Protein 3I6C (pdb70)

Structure (mmCIF, N/CA/C/O backbone):
data_3I6C
#
_entry.id   3I6C
#
_cell.length_a   117.967
_cell.length_b   36.648
_cell.length_c   51.293
_cell.angle_alpha   90.00
_cell.angle_beta   100.99
_cell.angle_gamma   90.00
#
_symmetry.space_group_name_H-M   'C 1 2 1'
#
loop_
_entity.id
_entity.type
_entity.pdbx_description
1 polymer 'Peptidyl-prolyl cis-trans isomerase NIMA-interacting 1'
2 non-polymer 3-fluoro-N-(naphthalen-2-ylcarbonyl)-D-phenylalanine
3 water water
#
loop_
_atom_site.group_PDB
_atom_site.id
_atom_site.type_symbol
_atom_site.label_atom_id
_atom_site.label_alt_id
_atom_site.label_comp_id
_atom_site.label_asym_id
_atom_site.label_entity_id
_atom_site.label_seq_id
_atom_site.pdbx_PDB_ins_code
_atom_site.Cartn_x
_atom_site.Cartn_y
_atom_site.Cartn_z
_atom_site.occupancy
_atom_site.B_iso_or_equiv
_atom_site.auth_seq_id
_atom_site.auth_comp_id
_atom_site.auth_asym_id
_atom_site.auth_atom_id
_atom_site.pdbx_PDB_model_num
ATOM 1 N N . GLU A 1 11 ? 0.500 16.142 32.043 1.00 39.79 51 GLU A N 1
ATOM 2 C CA . GLU A 1 11 ? 0.890 14.821 31.550 1.00 33.47 51 GLU A CA 1
ATOM 3 C C . GLU A 1 11 ? -0.387 13.999 31.423 1.00 28.52 51 GLU A C 1
ATOM 4 O O . GLU A 1 11 ? -1.207 14.087 32.363 1.00 32.09 51 GLU A O 1
ATOM 10 N N . PRO A 1 12 ? -0.514 13.272 30.318 1.00 23.82 52 PRO A N 1
ATOM 11 C CA . PRO A 1 12 ? -1.705 12.443 30.152 1.00 22.10 52 PRO A CA 1
ATOM 12 C C . PRO A 1 12 ? -1.594 11.271 31.117 1.00 20.02 52 PRO A C 1
ATOM 13 O O . PRO A 1 12 ? -0.520 10.916 31.563 1.00 19.82 52 PRO A O 1
ATOM 17 N N . ALA A 1 13 ? -2.711 10.638 31.433 1.00 20.23 53 ALA A N 1
ATOM 18 C CA . ALA A 1 13 ? -2.668 9.438 32.242 1.00 18.43 53 ALA A CA 1
ATOM 19 C C . ALA A 1 13 ? -1.874 8.313 31.578 1.00 16.08 53 ALA A C 1
ATOM 20 O O . ALA A 1 13 ? -1.237 7.527 32.279 1.00 15.79 53 ALA A O 1
ATOM 22 N N . ARG A 1 14 ? -1.931 8.206 30.247 1.00 13.66 54 ARG A N 1
ATOM 23 C CA . ARG A 1 14 ? -1.283 7.139 29.546 1.00 11.38 54 ARG A CA 1
ATOM 24 C C . ARG A 1 14 ? -0.705 7.667 28.231 1.00 11.80 54 ARG A C 1
ATOM 25 O O . ARG A 1 14 ? -1.264 8.632 27.700 1.00 14.12 54 ARG A O 1
ATOM 33 N N . VAL A 1 15 ? 0.335 6.988 27.778 1.00 10.91 55 VAL A N 1
ATOM 34 C CA . VAL A 1 15 ? 0.847 7.306 26.435 1.00 10.82 55 VAL A CA 1
ATOM 35 C C . VAL A 1 15 ? 0.782 6.005 25.645 1.00 9.99 55 VAL A C 1
ATOM 36 O O . VAL A 1 15 ? 0.782 4.916 26.211 1.00 12.76 55 VAL A O 1
ATOM 40 N N . ARG A 1 16 ? 0.767 6.145 24.340 1.00 10.04 56 ARG A N 1
ATOM 41 C CA . ARG A 1 16 ? 0.932 5.000 23.424 1.00 9.37 56 ARG A CA 1
ATOM 42 C C . ARG A 1 16 ? 2.282 5.144 22.754 1.00 8.86 56 ARG A C 1
ATOM 43 O O . ARG A 1 16 ? 2.627 6.198 22.234 1.00 10.54 56 ARG A O 1
ATOM 51 N N . CYS A 1 17 ? 3.071 4.073 22.748 1.00 8.69 57 CYS A N 1
ATOM 52 C CA . CYS A 1 17 ? 4.368 4.129 22.105 1.00 8.87 57 CYS A CA 1
ATOM 53 C C . CYS A 1 17 ? 4.618 2.859 21.298 1.00 8.01 57 CYS A C 1
ATOM 54 O O . CYS A 1 17 ? 4.128 1.780 21.642 1.00 10.18 57 CYS A O 1
ATOM 57 N N . SER A 1 18 ? 5.461 3.007 20.288 1.00 8.16 58 SER A N 1
ATOM 58 C CA . SER A 1 18 ? 6.115 1.885 19.611 1.00 8.00 58 SER A CA 1
ATOM 59 C C . SER A 1 18 ? 7.571 1.894 20.034 1.00 7.33 58 SER A C 1
ATOM 60 O O . SER A 1 18 ? 8.128 2.928 20.443 1.00 8.31 58 SER A O 1
ATOM 63 N N . HIS A 1 19 ? 8.245 0.737 19.910 1.00 8.33 59 HIS A N 1
ATOM 64 C CA . HIS A 1 19 ? 9.651 0.727 20.237 1.00 7.46 59 HIS A CA 1
ATOM 65 C C . HIS A 1 19 ? 10.360 -0.323 19.377 1.00 7.05 59 HIS A C 1
ATOM 66 O O . HIS A 1 19 ? 9.743 -1.184 18.760 1.00 8.51 59 HIS A O 1
ATOM 73 N N . LEU A 1 20 ? 11.669 -0.183 19.339 1.00 7.07 60 LEU A N 1
ATOM 74 C CA . LEU A 1 20 ? 12.578 -1.142 18.711 1.00 6.77 60 LEU A CA 1
ATOM 75 C C . LEU A 1 20 ? 13.567 -1.502 19.829 1.00 6.85 60 LEU A C 1
ATOM 76 O O . LEU A 1 20 ? 14.265 -0.623 20.343 1.00 8.17 60 LEU A O 1
ATOM 81 N N . LEU A 1 21 ? 13.590 -2.780 20.214 1.00 7.30 61 LEU A N 1
ATOM 82 C CA . LEU A 1 21 ? 14.492 -3.293 21.240 1.00 6.99 61 LEU A CA 1
ATOM 83 C C . LEU A 1 21 ? 15.663 -4.022 20.593 1.00 6.68 61 LEU A C 1
ATOM 84 O O . LEU A 1 21 ? 15.450 -4.891 19.732 1.00 7.95 61 LEU A O 1
ATOM 89 N N . VAL A 1 22 ? 16.900 -3.723 21.020 1.00 7.00 62 VAL A N 1
ATOM 90 C CA . VAL A 1 22 ? 18.054 -4.539 20.619 1.00 7.19 62 VAL A CA 1
ATOM 91 C C . VAL A 1 22 ? 18.600 -5.120 21.923 1.00 7.88 62 VAL A C 1
ATOM 92 O O . VAL A 1 22 ? 19.090 -4.412 22.815 1.00 9.01 62 VAL A O 1
ATOM 96 N N . LYS A 1 23 ? 18.462 -6.436 22.089 1.00 7.77 63 LYS A N 1
ATOM 97 C CA . LYS A 1 23 ? 19.016 -7.139 23.244 1.00 8.02 63 LYS A CA 1
ATOM 98 C C . LYS A 1 23 ? 20.508 -7.374 23.070 1.00 8.50 63 LYS A C 1
ATOM 99 O O . LYS A 1 23 ? 21.060 -7.253 21.966 1.00 8.65 63 LYS A O 1
ATOM 105 N N . HIS A 1 24 ? 21.145 -7.757 24.166 1.00 9.48 64 HIS A N 1
ATOM 106 C CA . HIS A 1 24 ? 22.551 -8.158 24.116 1.00 10.12 64 HIS A CA 1
ATOM 107 C C . HIS A 1 24 ? 22.731 -9.337 25.057 1.00 9.45 64 HIS A C 1
ATOM 108 O O . HIS A 1 24 ? 21.791 -9.760 25.744 1.00 9.96 64 HIS A O 1
ATOM 115 N N . SER A 1 25 ? 23.948 -9.879 25.058 1.00 9.04 65 SER A N 1
ATOM 116 C CA . SER A 1 25 ? 24.165 -11.143 25.798 1.00 9.87 65 SER A CA 1
ATOM 117 C C . SER A 1 25 ? 24.078 -11.002 27.289 1.00 9.21 65 SER A C 1
ATOM 118 O O . SER A 1 25 ? 24.061 -12.035 27.963 1.00 11.95 65 SER A O 1
ATOM 121 N N . GLN A 1 26 ? 24.003 -9.782 27.825 1.00 9.37 66 GLN A N 1
ATOM 122 C CA . GLN A 1 26 ? 23.843 -9.556 29.261 1.00 11.04 66 GLN A CA 1
ATOM 123 C C . GLN A 1 26 ? 22.456 -9.037 29.600 1.00 11.48 66 GLN A C 1
ATOM 124 O O . GLN A 1 26 ? 22.230 -8.583 30.726 1.00 13.93 66 GLN A O 1
ATOM 130 N N . SER A 1 27 ? 21.542 -9.077 28.640 1.00 11.06 67 SER A N 1
ATOM 131 C CA . SER A 1 27 ? 20.162 -8.705 28.871 1.00 12.37 67 SER A CA 1
ATOM 132 C C . SER A 1 27 ? 19.493 -9.640 29.857 1.00 12.67 67 SER A C 1
ATOM 133 O O . SER A 1 27 ? 19.971 -10.775 30.009 1.00 15.79 67 SER A O 1
ATOM 136 N N . ARG A 1 28 ? 18.376 -9.190 30.434 1.00 13.50 68 ARG A N 1
ATOM 137 C CA . ARG A 1 28 ? 17.688 -10.055 31.402 1.00 15.36 68 ARG A CA 1
ATOM 138 C C . ARG A 1 28 ? 17.310 -11.391 30.807 1.00 17.15 68 ARG A C 1
ATOM 139 O O . ARG A 1 28 ? 17.393 -12.413 31.500 1.00 19.09 68 ARG A O 1
ATOM 143 N N . ARG A 1 29 ? 16.857 -11.409 29.563 1.00 16.99 69 ARG A N 1
ATOM 144 C CA . ARG A 1 29 ? 16.327 -12.598 28.879 1.00 17.41 69 ARG A CA 1
ATOM 145 C C . ARG A 1 29 ? 16.994 -12.613 27.501 1.00 15.11 69 ARG A C 1
ATOM 146 O O . ARG A 1 29 ? 16.427 -12.101 26.538 1.00 14.13 69 ARG A O 1
ATOM 150 N N . PRO A 1 30 ? 18.211 -13.133 27.450 1.00 14.55 70 PRO A N 1
ATOM 151 C CA . PRO A 1 30 ? 18.971 -13.017 26.185 1.00 14.23 70 PRO A CA 1
ATOM 152 C C . PRO A 1 30 ? 18.574 -14.075 25.166 1.00 14.90 70 PRO A C 1
ATOM 153 O O . PRO A 1 30 ? 19.364 -14.888 24.687 1.00 15.07 70 PRO A O 1
ATOM 157 N N . SER A 1 31 ? 17.290 -13.989 24.789 1.00 15.35 71 SER A N 1
ATOM 158 C CA . SER A 1 31 ? 16.763 -14.764 23.667 1.00 15.99 71 SER A CA 1
ATOM 159 C C . SER A 1 31 ? 15.614 -13.945 23.108 1.00 15.31 71 SER A C 1
ATOM 160 O O . SER A 1 31 ? 15.080 -13.061 23.811 1.00 17.61 71 SER A O 1
ATOM 163 N N . SER A 1 32 ? 15.238 -14.212 21.873 1.00 15.17 72 SER A N 1
ATOM 164 C CA . SER A 1 32 ? 14.080 -13.482 21.342 1.00 14.72 72 SER A CA 1
ATOM 165 C C . SER A 1 32 ? 13.507 -14.293 20.197 1.00 15.84 72 SER A C 1
ATOM 166 O O . SER A 1 32 ? 14.059 -15.317 19.805 1.00 19.04 72 SER A O 1
ATOM 169 N N . TRP A 1 33 ? 12.405 -13.806 19.672 1.00 17.18 73 TRP A N 1
ATOM 170 C CA . TRP A 1 33 ? 11.844 -14.492 18.500 1.00 19.90 73 TRP A CA 1
ATOM 171 C C . TRP A 1 33 ? 12.840 -14.496 17.331 1.00 18.89 73 TRP A C 1
ATOM 172 O O . TRP A 1 33 ? 12.713 -15.338 16.450 1.00 24.62 73 TRP A O 1
ATOM 183 N N . ARG A 1 34 ? 13.846 -13.592 17.282 1.00 18.44 74 ARG A N 1
ATOM 184 C CA . ARG A 1 34 ? 14.785 -13.470 16.178 1.00 18.41 74 ARG A CA 1
ATOM 185 C C . ARG A 1 34 ? 15.926 -14.462 16.227 1.00 17.16 74 ARG A C 1
ATOM 186 O O . ARG A 1 34 ? 16.435 -14.839 15.198 1.00 18.53 74 ARG A O 1
ATOM 194 N N . GLN A 1 35 ? 16.337 -14.798 17.450 1.00 16.93 75 GLN A N 1
ATOM 195 C CA . GLN A 1 35 ? 17.525 -15.568 17.679 1.00 17.31 75 GLN A CA 1
ATOM 196 C C . GLN A 1 35 ? 17.340 -16.418 18.932 1.00 17.42 75 GLN A C 1
ATOM 197 O O . GLN A 1 35 ? 16.948 -15.851 19.958 1.00 18.86 75 GLN A O 1
ATOM 203 N N . GLU A 1 36 ? 17.708 -17.695 18.793 1.00 17.75 76 GLU A N 1
ATOM 204 C CA . GLU A 1 36 ? 17.564 -18.533 20.001 1.00 20.42 76 G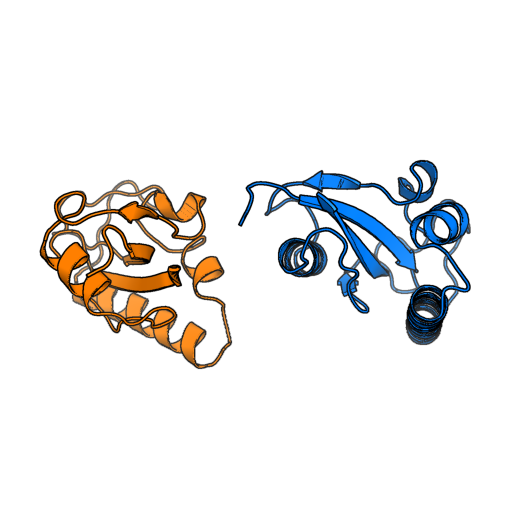LU A CA 1
ATOM 205 C C . GLU A 1 36 ? 18.442 -18.060 21.145 1.00 19.59 76 GLU A C 1
ATOM 206 O O . GLU A 1 36 ? 18.015 -18.205 22.291 1.00 25.14 76 GLU A O 1
ATOM 212 N N . GLN A 1 37 ? 19.628 -17.529 20.840 1.00 15.84 77 GLN A N 1
ATOM 213 C CA . GLN A 1 37 ? 20.459 -16.938 21.887 1.00 16.61 77 GLN A CA 1
ATOM 214 C C . GLN A 1 37 ? 20.983 -15.610 21.388 1.00 13.38 77 GLN A C 1
ATOM 215 O O . GLN A 1 37 ? 21.550 -15.577 20.275 1.00 14.38 77 GLN A O 1
ATOM 221 N N . ILE A 1 38 ? 20.782 -14.580 22.229 1.00 12.38 78 ILE A N 1
ATOM 222 C CA . ILE A 1 38 ? 21.353 -13.277 21.858 1.00 11.40 78 ILE A CA 1
ATOM 223 C C . ILE A 1 38 ? 22.858 -13.269 22.118 1.00 11.58 78 ILE A C 1
ATOM 224 O O . ILE A 1 38 ? 23.271 -13.425 23.268 1.00 15.65 78 ILE A O 1
ATOM 229 N N . THR A 1 39 ? 23.640 -13.148 21.046 1.00 12.06 79 THR A N 1
ATOM 230 C CA . THR A 1 39 ? 25.095 -13.282 21.158 1.00 12.47 79 THR A CA 1
ATOM 231 C C . THR A 1 39 ? 25.803 -11.948 21.064 1.00 12.37 79 THR A C 1
ATOM 232 O O . THR A 1 39 ? 26.994 -11.875 21.420 1.00 13.83 79 THR A O 1
ATOM 236 N N . ARG A 1 40 ? 25.129 -10.899 20.587 1.00 11.29 80 ARG A N 1
ATOM 237 C CA . ARG A 1 40 ? 25.867 -9.639 20.400 1.00 11.47 80 ARG A CA 1
ATOM 238 C C . ARG A 1 40 ? 26.236 -9.027 21.730 1.00 10.89 80 ARG A C 1
ATOM 239 O O . ARG A 1 40 ? 25.581 -9.214 22.763 1.00 11.68 80 ARG A O 1
ATOM 247 N N . THR A 1 41 ? 27.332 -8.242 21.699 1.00 11.45 81 THR A N 1
ATOM 248 C CA . THR A 1 41 ? 27.790 -7.553 22.896 1.00 12.04 81 THR A CA 1
ATOM 249 C C . THR A 1 41 ? 26.965 -6.284 23.151 1.00 11.30 81 THR A C 1
ATOM 250 O O . THR A 1 41 ? 26.256 -5.773 22.284 1.00 10.22 81 THR A O 1
ATOM 254 N N . GLN A 1 42 ? 27.070 -5.789 24.392 1.00 12.40 82 GLN A N 1
ATOM 255 C CA . GLN A 1 42 ? 26.363 -4.540 24.695 1.00 14.87 82 GLN A CA 1
ATOM 256 C C . GLN A 1 42 ? 26.787 -3.426 23.752 1.00 13.08 82 GLN A C 1
ATOM 257 O O . GLN A 1 42 ? 26.011 -2.602 23.290 1.00 12.33 82 GLN A O 1
ATOM 263 N N . GLU A 1 43 ? 28.117 -3.454 23.468 1.00 13.84 83 GLU A N 1
ATOM 264 C CA . GLU A 1 43 ? 28.670 -2.449 22.597 1.00 15.39 83 GLU A CA 1
ATOM 265 C C . GLU A 1 43 ? 28.060 -2.536 21.203 1.00 12.45 83 GLU A C 1
ATOM 266 O O . GLU A 1 43 ? 27.664 -1.552 20.580 1.00 13.75 83 GLU A O 1
ATOM 272 N N . GLU A 1 44 ? 27.942 -3.744 20.662 1.00 11.61 84 GLU A N 1
ATOM 273 C CA . GLU A 1 44 ? 27.342 -3.937 19.354 1.00 10.23 84 GLU A CA 1
ATOM 274 C C . GLU A 1 44 ? 25.868 -3.550 19.349 1.00 9.60 84 GLU A C 1
ATOM 275 O O . GLU A 1 44 ? 25.378 -2.971 18.367 1.00 10.95 84 GLU A O 1
ATOM 281 N N . ALA A 1 45 ? 25.159 -3.864 20.454 1.00 8.56 85 ALA A N 1
ATOM 282 C CA . ALA A 1 45 ? 23.736 -3.460 20.506 1.00 8.72 85 ALA A CA 1
ATOM 283 C C . ALA A 1 45 ? 23.591 -1.955 20.415 1.00 7.97 85 ALA A C 1
ATOM 284 O O . ALA A 1 45 ? 22.706 -1.474 19.712 1.00 8.20 85 ALA A O 1
ATOM 286 N N . LEU A 1 46 ? 24.441 -1.205 21.099 1.00 8.11 86 LEU A N 1
ATOM 287 C CA . LEU A 1 46 ? 24.316 0.260 21.032 1.00 9.06 86 LEU A CA 1
ATOM 288 C C . LEU A 1 46 ? 24.724 0.744 19.657 1.00 9.58 86 LEU A C 1
ATOM 289 O O . LEU A 1 46 ? 24.130 1.714 19.132 1.00 10.24 86 LEU A O 1
ATOM 294 N N . GLU A 1 47 ? 25.723 0.116 19.032 1.00 9.95 87 GLU A N 1
ATOM 295 C CA . GLU A 1 47 ? 26.079 0.485 17.640 1.00 11.57 87 GLU A CA 1
ATOM 296 C C . GLU A 1 47 ? 24.909 0.293 16.713 1.00 10.06 87 GLU A C 1
ATOM 297 O O . GLU A 1 47 ? 24.656 1.134 15.851 1.00 11.53 87 GLU A O 1
ATOM 303 N N . LEU A 1 48 ? 24.198 -0.826 16.898 1.00 9.96 88 LEU A N 1
ATOM 304 C CA . LEU A 1 48 ? 23.010 -1.052 16.038 1.00 10.01 88 LEU A CA 1
ATOM 305 C C . LEU A 1 48 ? 21.932 -0.015 16.295 1.00 9.09 88 LEU A C 1
ATOM 306 O O . LEU A 1 48 ? 21.347 0.545 15.370 1.00 9.86 88 LEU A O 1
ATOM 311 N N . ILE A 1 49 ? 21.650 0.271 17.564 1.00 8.76 89 ILE A N 1
ATOM 312 C CA . ILE A 1 49 ? 20.644 1.288 17.916 1.00 8.78 89 ILE A CA 1
ATOM 313 C C . ILE A 1 49 ? 21.027 2.604 17.271 1.00 8.53 89 ILE A C 1
ATOM 314 O O . ILE A 1 49 ? 20.179 3.259 16.667 1.00 9.61 89 ILE A O 1
ATOM 319 N N . ASN A 1 50 ? 22.284 3.035 17.403 1.00 9.15 90 ASN A N 1
ATOM 320 C CA . ASN A 1 50 ? 22.666 4.326 16.833 1.00 10.36 90 ASN A CA 1
ATOM 321 C C . ASN A 1 50 ? 22.585 4.292 15.332 1.00 11.14 90 ASN A C 1
ATOM 322 O O . ASN A 1 50 ? 22.257 5.303 14.688 1.00 11.70 90 ASN A O 1
ATOM 327 N N . GLY A 1 51 ? 22.855 3.150 14.691 1.00 10.91 91 GLY A N 1
ATOM 328 C CA . GLY A 1 51 ? 22.740 3.099 13.233 1.00 11.59 91 GLY A CA 1
ATOM 329 C C . GLY A 1 51 ? 21.275 3.135 12.838 1.00 11.10 91 GLY A C 1
ATOM 330 O O . GLY A 1 51 ? 20.955 3.800 11.844 1.00 12.55 91 GLY A O 1
ATOM 331 N N . TYR A 1 52 ? 20.356 2.505 13.585 1.00 10.06 92 TYR A N 1
ATOM 332 C CA . TYR A 1 52 ? 18.940 2.666 13.289 1.00 10.44 92 TYR A CA 1
ATOM 333 C C . TYR A 1 52 ? 18.504 4.126 13.454 1.00 9.79 92 TYR A C 1
ATOM 334 O O . TYR A 1 52 ? 17.764 4.631 12.604 1.00 10.86 92 TYR A O 1
ATOM 343 N N . ILE A 1 53 ? 18.926 4.788 14.539 1.00 9.64 93 ILE A N 1
ATOM 344 C CA . ILE A 1 53 ? 18.584 6.200 14.703 1.00 9.72 93 ILE A CA 1
ATOM 345 C C . ILE A 1 53 ? 19.029 6.999 13.485 1.00 10.13 93 ILE A C 1
ATOM 346 O O . ILE A 1 53 ? 18.259 7.822 12.974 1.00 11.36 93 ILE A O 1
ATOM 351 N N . GLN A 1 54 ? 20.243 6.770 13.006 1.00 10.60 94 GLN A N 1
ATOM 352 C CA . GLN A 1 54 ? 20.760 7.542 11.871 1.00 13.26 94 GLN A CA 1
ATOM 353 C C . GLN A 1 54 ? 19.969 7.271 10.591 1.00 12.28 94 GLN A C 1
ATOM 354 O O . GLN A 1 54 ? 19.719 8.190 9.806 1.00 14.21 94 GLN A O 1
ATOM 360 N N . LYS A 1 55 ? 19.574 6.020 10.365 1.00 12.21 95 LYS A N 1
ATOM 361 C CA . LYS A 1 55 ? 18.770 5.733 9.166 1.00 11.85 95 LYS A CA 1
ATOM 362 C C . LYS A 1 55 ? 17.382 6.321 9.251 1.00 11.63 95 LYS A C 1
ATOM 363 O O . LYS A 1 55 ? 16.793 6.740 8.230 1.00 12.74 95 LYS A O 1
ATOM 369 N N . ILE A 1 56 ? 16.775 6.383 10.432 1.00 11.30 96 ILE A N 1
ATOM 370 C CA . ILE A 1 56 ? 15.462 7.007 10.588 1.00 10.59 96 ILE A CA 1
ATOM 371 C C . ILE A 1 56 ? 15.602 8.511 10.442 1.00 11.44 96 ILE A C 1
ATOM 372 O O . ILE A 1 56 ? 14.787 9.177 9.781 1.00 12.18 96 ILE A O 1
ATOM 377 N N . LYS A 1 57 ? 16.699 9.076 10.944 1.00 12.51 97 LYS A N 1
ATOM 378 C CA . LYS A 1 57 ? 16.834 10.535 10.779 1.00 12.76 97 LYS A CA 1
ATOM 379 C C . LYS A 1 57 ? 17.071 10.890 9.320 1.00 13.01 97 LYS A C 1
ATOM 380 O O . LYS A 1 57 ? 16.591 11.947 8.874 1.00 12.86 97 LYS A O 1
ATOM 386 N N . SER A 1 58 ? 17.818 10.084 8.572 1.00 11.81 98 SER A N 1
ATOM 387 C CA . SER A 1 58 ? 18.112 10.440 7.179 1.00 12.79 98 SER A CA 1
ATOM 388 C C . SER A 1 58 ? 16.895 10.209 6.266 1.00 12.30 98 SER A C 1
ATOM 389 O O . SER A 1 58 ? 16.835 10.745 5.143 1.00 13.54 98 SER A O 1
ATOM 392 N N . GLY A 1 59 ? 15.958 9.388 6.740 1.00 12.74 99 GLY A N 1
ATOM 393 C CA . GLY A 1 59 ? 14.801 9.009 5.947 1.00 13.29 99 GLY A CA 1
ATOM 394 C C . GLY A 1 59 ? 14.940 7.676 5.239 1.00 13.04 99 GLY A C 1
ATOM 395 O O . GLY A 1 59 ? 13.977 7.226 4.595 1.00 15.55 99 GLY A O 1
ATOM 396 N N . GLU A 1 60 ? 16.112 7.060 5.342 1.00 13.04 100 GLU A N 1
ATOM 397 C CA . GLU A 1 60 ? 16.373 5.764 4.695 1.00 16.05 100 GLU A CA 1
ATOM 398 C C . GLU A 1 60 ? 15.469 4.649 5.200 1.00 16.26 100 GLU A C 1
ATOM 399 O O . GLU A 1 60 ? 15.078 3.720 4.482 1.00 20.91 100 GLU A O 1
ATOM 405 N N . GLU A 1 61 ? 15.163 4.721 6.497 1.00 15.01 101 GLU A N 1
ATOM 406 C CA . GLU A 1 61 ? 14.291 3.683 7.043 1.00 15.17 101 GLU A CA 1
ATOM 407 C C . GLU A 1 61 ? 13.136 4.326 7.782 1.00 14.81 101 GLU A C 1
ATOM 408 O O . GLU A 1 61 ? 13.239 5.417 8.348 1.00 15.91 101 GLU A O 1
ATOM 414 N N . ASP A 1 62 ? 12.037 3.618 7.817 1.00 15.47 102 ASP A N 1
ATOM 415 C CA . ASP A 1 62 ? 10.853 3.961 8.616 1.00 15.40 102 ASP A CA 1
ATOM 416 C C . ASP A 1 62 ? 10.875 3.275 9.970 1.00 13.14 102 ASP A C 1
ATOM 417 O O . ASP A 1 62 ? 11.125 2.070 10.025 1.00 12.18 102 ASP A O 1
ATOM 422 N N . PHE A 1 63 ? 10.611 3.969 11.067 1.00 12.68 103 PHE A N 1
ATOM 423 C CA . PHE A 1 63 ? 10.634 3.398 12.408 1.00 11.01 103 PHE A CA 1
ATOM 424 C C . PHE A 1 63 ? 9.876 2.079 12.520 1.00 11.93 103 PHE A C 1
ATOM 425 O O . PHE A 1 63 ? 10.458 1.061 12.952 1.00 10.04 103 PHE A O 1
ATOM 433 N N . GLU A 1 64 ? 8.567 2.067 12.234 1.00 13.42 104 GLU A N 1
ATOM 434 C CA . GLU A 1 64 ? 7.790 0.856 12.491 1.00 12.52 104 GLU A CA 1
ATOM 435 C C . GLU A 1 64 ? 8.142 -0.244 11.504 1.00 12.45 104 GLU A C 1
ATOM 436 O O . GLU A 1 64 ? 8.048 -1.415 11.862 1.00 12.67 104 GLU A O 1
ATOM 442 N N . SER A 1 65 ? 8.570 0.071 10.291 1.00 14.41 105 SER A N 1
ATOM 443 C CA . SER A 1 65 ? 9.012 -0.959 9.341 1.00 15.55 105 SER A CA 1
ATOM 444 C C . SER A 1 65 ? 10.283 -1.620 9.894 1.00 14.05 105 SER A C 1
ATOM 445 O O . SER A 1 65 ? 10.412 -2.848 9.896 1.00 14.71 105 SER A O 1
ATOM 448 N N . LEU A 1 66 ? 11.216 -0.837 10.423 1.00 13.51 106 LEU A N 1
ATOM 449 C CA . LEU A 1 66 ? 12.409 -1.435 11.040 1.00 11.54 106 LEU A CA 1
ATOM 450 C C . LEU A 1 66 ? 12.035 -2.270 12.254 1.00 10.25 106 LEU A C 1
ATOM 451 O O . LEU A 1 66 ? 12.546 -3.365 12.446 1.00 11.52 106 LEU A O 1
ATOM 456 N N . ALA A 1 67 ? 11.162 -1.753 13.112 1.00 8.80 107 ALA A N 1
ATOM 457 C CA . ALA A 1 67 ? 10.791 -2.493 14.342 1.00 7.91 107 ALA A CA 1
ATOM 458 C C . ALA A 1 67 ? 10.162 -3.825 13.966 1.00 8.57 107 ALA A C 1
ATOM 459 O O . ALA A 1 67 ? 10.348 -4.840 14.658 1.00 10.08 107 ALA A O 1
ATOM 461 N N . SER A 1 68 ? 9.355 -3.851 12.882 1.00 9.22 108 SER A N 1
ATOM 462 C CA . SER A 1 68 ? 8.632 -5.081 12.556 1.00 9.99 108 SER A CA 1
ATOM 463 C C . SER A 1 68 ? 9.590 -6.237 12.243 1.00 11.15 108 SER A C 1
ATOM 464 O O . SER A 1 68 ? 9.205 -7.419 12.429 1.00 14.07 108 SER A O 1
ATOM 469 N N . GLN A 1 69 ? 10.794 -5.954 11.755 1.00 9.66 109 GLN A N 1
ATOM 470 C CA . GLN A 1 69 ? 11.686 -7.058 11.402 1.00 11.72 109 GLN A CA 1
ATOM 471 C C . GLN A 1 69 ? 12.939 -7.146 12.245 1.00 10.42 109 GLN A C 1
ATOM 472 O O . GLN A 1 69 ? 13.551 -8.227 12.236 1.00 12.92 109 GLN A O 1
ATOM 478 N N . PHE A 1 70 ? 13.302 -6.114 12.984 1.00 9.73 110 PHE A N 1
ATOM 479 C CA . PHE A 1 70 ? 14.567 -6.092 13.681 1.00 9.78 110 PHE A CA 1
ATOM 480 C C . PHE A 1 70 ? 14.433 -5.877 15.172 1.00 9.11 110 PHE A C 1
ATOM 481 O O . PHE A 1 70 ? 15.455 -5.918 15.854 1.00 13.94 110 PHE A O 1
ATOM 489 N N . SER A 1 71 ? 13.243 -5.650 15.703 1.00 9.06 111 SER A N 1
ATOM 490 C CA . SER A 1 71 ? 13.122 -5.547 17.171 1.00 8.61 111 SER A CA 1
ATOM 491 C C . SER A 1 71 ? 13.164 -6.933 17.832 1.00 9.37 111 SER A C 1
ATOM 492 O O . SER A 1 71 ? 12.490 -7.843 17.351 1.00 9.66 111 SER A O 1
ATOM 495 N N . ASP A 1 72 ? 13.896 -7.046 18.917 1.00 8.48 112 ASP A N 1
ATOM 496 C CA . ASP A 1 72 ? 13.932 -8.291 19.705 1.00 9.58 112 ASP A CA 1
ATOM 497 C C . ASP A 1 72 ? 12.724 -8.426 20.599 1.00 11.27 112 ASP A C 1
ATOM 498 O O . ASP A 1 72 ? 12.571 -9.448 21.276 1.00 15.50 112 ASP A O 1
ATOM 503 N N . CYS A 1 73 ? 11.834 -7.440 20.666 1.00 10.51 113 CYS A N 1
ATOM 504 C CA . CYS A 1 73 ? 10.599 -7.586 21.442 1.00 10.55 113 CYS A CA 1
ATOM 505 C C . CYS A 1 73 ? 9.517 -8.256 20.612 1.00 10.73 113 CYS A C 1
ATOM 506 O O . CYS A 1 73 ? 9.437 -8.023 19.397 1.00 12.20 113 CYS A O 1
ATOM 509 N N . SER A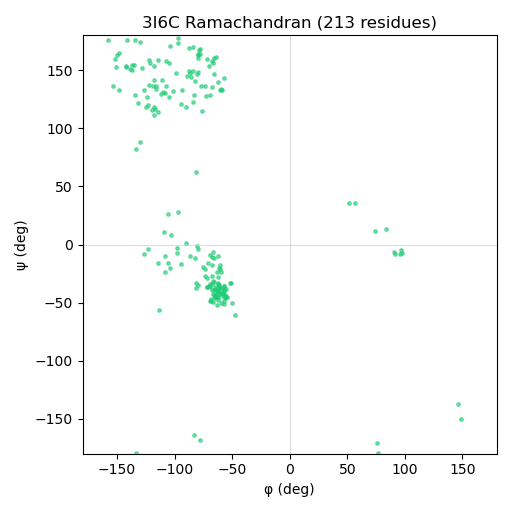 1 74 ? 8.692 -9.071 21.228 1.00 12.92 114 SER A N 1
ATOM 510 C CA . SER A 1 74 ? 7.581 -9.695 20.512 1.00 14.18 114 SER A CA 1
ATOM 511 C C . SER A 1 74 ? 6.615 -8.670 19.934 1.00 13.10 114 SER A C 1
ATOM 512 O O . SER A 1 74 ? 5.875 -9.032 19.040 1.00 15.18 114 SER A O 1
ATOM 515 N N . SER A 1 75 ? 6.640 -7.412 20.413 1.00 12.13 115 SER A N 1
ATOM 516 C CA . SER A 1 75 ? 5.864 -6.355 19.785 1.00 11.32 115 SER A CA 1
ATOM 517 C C . SER A 1 75 ? 6.282 -6.093 18.338 1.00 11.34 115 SER A C 1
ATOM 518 O O . SER A 1 75 ? 5.547 -5.361 17.633 1.00 10.40 115 SER A O 1
ATOM 521 N N . ALA A 1 76 ? 7.378 -6.658 17.857 1.00 10.59 116 ALA A N 1
ATOM 522 C CA . ALA A 1 76 ? 7.693 -6.570 16.435 1.00 10.71 116 ALA A CA 1
ATOM 523 C C . ALA A 1 76 ? 6.511 -7.019 15.583 1.00 12.45 116 ALA A C 1
ATOM 524 O O . ALA A 1 76 ? 6.318 -6.529 14.446 1.00 14.03 116 ALA A O 1
ATOM 526 N N . LYS A 1 77 ? 5.724 -7.978 16.062 1.00 13.00 117 LYS A N 1
ATOM 527 C CA . LYS A 1 77 ? 4.564 -8.452 15.299 1.00 15.62 117 LYS A CA 1
ATOM 528 C C . LYS A 1 77 ? 3.497 -7.383 15.074 1.00 14.64 117 LYS A C 1
ATOM 529 O O . LYS A 1 77 ? 2.715 -7.447 14.134 1.00 16.96 117 LYS A O 1
ATOM 535 N N . ALA A 1 78 ? 3.473 -6.376 15.943 1.00 13.19 118 ALA A N 1
ATOM 536 C CA . ALA A 1 78 ? 2.560 -5.259 15.869 1.00 13.27 118 ALA A CA 1
ATOM 537 C C . ALA A 1 78 ? 3.307 -4.020 15.381 1.00 11.87 118 ALA A C 1
ATOM 538 O O . ALA A 1 78 ? 2.894 -2.893 15.686 1.00 13.19 118 ALA A O 1
ATOM 540 N N . ARG A 1 79 ? 4.376 -4.254 14.625 1.00 12.42 119 ARG A N 1
ATOM 541 C CA . ARG A 1 79 ? 5.218 -3.185 14.070 1.00 12.07 119 ARG A CA 1
ATOM 542 C C . ARG A 1 79 ? 5.757 -2.270 15.172 1.00 10.79 119 ARG A C 1
ATOM 543 O O . ARG A 1 79 ? 5.947 -1.074 14.998 1.00 12.41 119 ARG A O 1
ATOM 551 N N . GLY A 1 80 ? 6.051 -2.863 16.301 1.00 10.28 120 GLY A N 1
ATOM 552 C CA . GLY A 1 80 ? 6.658 -2.182 17.422 1.00 9.71 120 GLY A CA 1
ATOM 553 C C . GLY A 1 80 ? 5.687 -1.598 18.422 1.00 9.90 120 GLY A C 1
ATOM 554 O O . GLY A 1 80 ? 6.092 -1.140 19.477 1.00 10.57 120 GLY A O 1
ATOM 555 N N . ASP A 1 81 ? 4.377 -1.606 18.119 1.00 10.10 121 ASP A N 1
ATOM 556 C CA . ASP A 1 81 ? 3.410 -0.993 19.017 1.00 10.00 121 ASP A CA 1
ATOM 557 C C . ASP A 1 81 ? 3.238 -1.747 20.321 1.00 9.47 121 ASP A C 1
ATOM 558 O O . ASP A 1 81 ? 3.006 -2.936 20.320 1.00 12.13 121 ASP A O 1
ATOM 563 N N . LEU A 1 82 ? 3.352 -1.018 21.434 1.00 10.09 122 LEU A N 1
ATOM 564 C CA . LEU A 1 82 ? 3.114 -1.549 22.778 1.00 11.30 122 LEU A CA 1
ATOM 565 C C . LEU A 1 82 ? 1.735 -1.234 23.279 1.00 11.83 122 LEU A C 1
ATOM 566 O O . LEU A 1 82 ? 1.346 -1.707 24.340 1.00 16.42 122 LEU A O 1
ATOM 571 N N . GLY A 1 83 ? 0.970 -0.417 22.542 1.00 12.44 123 GLY A N 1
ATOM 572 C CA . GLY A 1 83 ? -0.296 0.047 23.096 1.00 12.91 123 GLY A CA 1
ATOM 573 C C . GLY A 1 83 ? -0.059 1.126 24.133 1.00 13.11 123 GLY A C 1
ATOM 574 O O . GLY A 1 83 ? 1.050 1.685 24.297 1.00 12.66 123 GLY A O 1
ATOM 575 N N . ALA A 1 84 ? -1.170 1.454 24.817 1.00 13.42 124 ALA A N 1
ATOM 576 C CA . ALA A 1 84 ? -1.110 2.465 25.849 1.00 12.67 124 ALA A CA 1
ATOM 577 C C . ALA A 1 84 ? -0.641 1.895 27.173 1.00 12.40 124 ALA A C 1
ATOM 578 O O . ALA A 1 84 ? -0.967 0.753 27.485 1.00 16.32 124 ALA A O 1
ATOM 580 N N . PHE A 1 85 ? 0.041 2.771 27.949 1.00 11.59 125 PHE A N 1
ATOM 581 C CA . PHE A 1 85 ? 0.422 2.326 29.308 1.00 12.51 125 PHE A CA 1
ATOM 582 C C . PHE A 1 85 ? 0.483 3.538 30.220 1.00 12.50 125 PHE A C 1
ATOM 583 O O . PHE A 1 85 ? 0.726 4.675 29.760 1.00 13.04 125 PHE A O 1
ATOM 591 N N . SER A 1 86 ? 0.250 3.271 31.500 1.00 14.21 126 SER A N 1
ATOM 592 C CA . SER A 1 86 ? 0.348 4.303 32.505 1.00 15.18 126 SER A CA 1
ATOM 593 C C . SER A 1 86 ? 1.734 4.232 33.171 1.00 14.58 126 SER A C 1
ATOM 594 O O . SER A 1 86 ? 2.546 3.353 32.851 1.00 14.82 126 SER A O 1
ATOM 597 N N . ARG A 1 87 ? 1.949 5.165 34.079 1.00 14.58 127 ARG A N 1
ATOM 598 C CA . ARG A 1 87 ? 3.135 5.028 34.930 1.00 14.60 127 ARG A CA 1
ATOM 599 C C . ARG A 1 87 ? 2.941 3.808 35.821 1.00 15.38 127 ARG A C 1
ATOM 600 O O . ARG A 1 87 ? 1.789 3.422 36.093 1.00 19.90 127 ARG A O 1
ATOM 608 N N . GLY A 1 88 ? 4.079 3.251 36.274 1.00 15.81 128 GLY A N 1
ATOM 609 C CA . GLY A 1 88 ? 4.137 2.150 37.206 1.00 16.99 128 GLY A CA 1
ATOM 610 C C . GLY A 1 88 ? 3.983 0.782 36.571 1.00 16.74 128 GLY A C 1
ATOM 611 O O . GLY A 1 88 ? 3.746 -0.238 37.229 1.00 20.70 128 GLY A O 1
ATOM 612 N N . GLN A 1 89 ? 4.097 0.731 35.244 1.00 16.67 129 GLN A N 1
ATOM 613 C CA . GLN A 1 89 ? 3.887 -0.522 34.515 1.00 15.09 129 GLN A CA 1
ATOM 614 C C . GLN A 1 89 ? 5.172 -0.999 33.872 1.00 15.43 129 GLN A C 1
ATOM 615 O O . GLN A 1 89 ? 5.596 -2.134 34.104 1.00 16.55 129 GLN A O 1
ATOM 621 N N . MET A 1 90 ? 5.804 -0.184 33.042 1.00 14.28 130 MET A N 1
ATOM 622 C CA . MET A 1 90 ? 6.982 -0.549 32.291 1.00 12.11 130 MET A CA 1
ATOM 623 C C . MET A 1 90 ? 8.202 -0.343 33.184 1.00 11.67 130 MET A C 1
ATOM 624 O O . MET A 1 90 ? 8.079 0.277 34.252 1.00 14.10 130 MET A O 1
ATOM 629 N N . GLN A 1 91 ? 9.358 -0.809 32.759 1.00 12.38 131 GLN A N 1
ATOM 630 C CA . GLN A 1 91 ? 10.565 -0.502 33.502 1.00 13.63 131 GLN A CA 1
ATOM 631 C C . GLN A 1 91 ? 10.742 1.005 33.611 1.00 13.17 131 GLN A C 1
ATOM 632 O O . GLN A 1 91 ? 10.452 1.714 32.638 1.00 13.12 131 GLN A O 1
ATOM 638 N N . LYS A 1 92 ? 11.239 1.472 34.750 1.00 13.73 132 LYS A N 1
ATOM 639 C CA . LYS A 1 92 ? 11.288 2.905 35.002 1.00 14.82 132 LYS A CA 1
ATOM 640 C C . LYS A 1 92 ? 12.036 3.678 33.925 1.00 13.50 132 LYS A C 1
ATOM 641 O O . LYS A 1 92 ? 11.525 4.733 33.489 1.00 13.54 132 LYS A O 1
ATOM 647 N N . PRO A 1 93 ? 13.206 3.315 33.419 1.00 13.62 133 PRO A N 1
ATOM 648 C CA . PRO A 1 93 ? 13.837 4.134 32.378 1.00 12.46 133 PRO A CA 1
ATOM 649 C C . PRO A 1 93 ? 13.023 4.241 31.101 1.00 11.30 133 PRO A C 1
ATOM 650 O O . PRO A 1 93 ? 13.023 5.274 30.402 1.00 12.18 133 PRO A O 1
ATOM 654 N N . PHE A 1 94 ? 12.312 3.162 30.792 1.00 11.13 134 PHE A N 1
ATOM 655 C CA . PHE A 1 94 ? 11.448 3.175 29.605 1.00 10.30 134 PHE A CA 1
ATOM 656 C C . PHE A 1 94 ? 10.285 4.124 29.808 1.00 10.32 134 PHE A C 1
ATOM 657 O O . PHE A 1 94 ? 9.878 4.905 28.925 1.00 10.81 134 PHE A O 1
ATOM 665 N N . GLU A 1 95 ? 9.656 4.008 30.966 1.00 10.69 135 GLU A N 1
ATOM 666 C CA . GLU A 1 95 ? 8.544 4.880 31.306 1.00 10.69 135 GLU A CA 1
ATOM 667 C C . GLU A 1 95 ? 8.975 6.342 31.243 1.00 10.91 135 GLU A C 1
ATOM 668 O O . GLU A 1 95 ? 8.309 7.178 30.663 1.00 12.03 135 GLU A O 1
ATOM 674 N N . ASP A 1 96 ? 10.069 6.677 31.913 1.00 11.76 136 ASP A N 1
ATOM 675 C CA . ASP A 1 96 ? 10.454 8.103 31.972 1.00 14.46 136 ASP A CA 1
ATOM 676 C C . ASP A 1 96 ? 10.730 8.619 30.571 1.00 13.88 136 ASP A C 1
ATOM 677 O O . ASP A 1 96 ? 10.317 9.744 30.259 1.00 15.35 136 ASP A O 1
ATOM 682 N N . ALA A 1 97 ? 11.413 7.824 29.735 1.00 10.97 137 ALA A N 1
ATOM 683 C CA . ALA A 1 97 ? 11.664 8.314 28.385 1.00 10.88 137 ALA A CA 1
ATOM 684 C C . ALA A 1 97 ? 10.362 8.521 27.619 1.00 10.85 137 ALA A C 1
ATOM 685 O O . ALA A 1 97 ? 10.205 9.503 26.887 1.00 12.67 137 ALA A O 1
ATOM 687 N N . SER A 1 98 ? 9.434 7.596 27.760 1.00 9.95 138 SER A N 1
ATOM 688 C CA . SER A 1 98 ? 8.202 7.611 26.983 1.00 10.08 138 SER A CA 1
ATOM 689 C C . SER A 1 98 ? 7.367 8.831 27.332 1.00 10.87 138 SER A C 1
ATOM 690 O O . SER A 1 98 ? 6.801 9.491 26.432 1.00 12.00 138 SER A O 1
ATOM 693 N N . PHE A 1 99 ? 7.272 9.095 28.641 1.00 10.94 139 PHE A N 1
ATOM 694 C CA . PHE A 1 99 ? 6.398 10.193 29.079 1.00 12.77 139 PHE A CA 1
ATOM 695 C C . PHE A 1 99 ? 7.022 11.549 28.747 1.00 15.47 139 PHE A C 1
ATOM 696 O O . PHE A 1 99 ? 6.289 12.566 28.688 1.00 20.83 139 PHE A O 1
ATOM 704 N N . ALA A 1 100 ? 8.333 11.579 28.554 1.00 14.31 140 ALA A N 1
ATOM 705 C CA . ALA A 1 100 ? 9.008 12.830 28.220 1.00 15.10 140 ALA A CA 1
ATOM 706 C C . ALA A 1 100 ? 8.924 13.166 26.745 1.00 14.44 140 ALA A C 1
ATOM 707 O O . ALA A 1 100 ? 9.287 14.282 26.321 1.00 19.89 140 ALA A O 1
ATOM 709 N N . LEU A 1 101 ? 8.485 12.237 25.912 1.00 12.52 141 LEU A N 1
ATOM 710 C CA . LEU A 1 101 ? 8.324 12.520 24.483 1.00 11.96 141 LEU A CA 1
ATOM 711 C C . LEU A 1 101 ? 7.038 13.275 24.173 1.00 11.76 141 LEU A C 1
ATOM 712 O O . LEU A 1 101 ? 6.040 13.045 24.870 1.00 14.33 141 LEU A O 1
ATOM 717 N N . ARG A 1 102 ? 7.112 14.112 23.133 1.00 14.07 142 ARG A N 1
ATOM 718 C CA . ARG A 1 102 ? 5.877 14.604 22.545 1.00 17.58 142 ARG A CA 1
ATOM 719 C C . ARG A 1 102 ? 5.369 13.575 21.552 1.00 17.27 142 ARG A C 1
ATOM 720 O O . ARG A 1 102 ? 6.130 12.747 21.070 1.00 13.71 142 ARG A O 1
ATOM 724 N N A THR A 1 103 ? 4.066 13.605 21.245 0.50 22.45 143 THR A N 1
ATOM 725 N N B THR A 1 103 ? 4.075 13.627 21.246 0.50 22.40 143 THR A N 1
ATOM 726 C CA A THR A 1 103 ? 3.546 12.702 20.208 0.50 21.87 143 THR A CA 1
ATOM 727 C CA B THR A 1 103 ? 3.533 12.770 20.182 0.50 22.05 143 THR A CA 1
ATOM 728 C C A THR A 1 103 ? 4.249 12.976 18.877 0.50 20.91 143 THR A C 1
ATOM 729 C C B THR A 1 103 ? 4.282 12.995 18.875 0.50 20.97 143 THR A C 1
ATOM 730 O O A THR A 1 103 ? 4.365 14.143 18.465 0.50 27.42 143 THR A O 1
ATOM 731 O O B THR A 1 103 ? 4.477 14.152 18.458 0.50 25.99 143 THR A O 1
ATOM 738 N N . GLY A 1 104 ? 4.729 11.925 18.223 1.00 15.38 144 GLY A N 1
ATOM 739 C CA . GLY A 1 104 ? 5.451 12.085 16.969 1.00 15.92 144 GLY A CA 1
ATOM 740 C C . GLY A 1 104 ? 6.953 12.165 17.203 1.00 14.14 144 GLY A C 1
ATOM 741 O O . GLY A 1 104 ? 7.662 12.192 16.206 1.00 16.21 144 GLY A O 1
ATOM 742 N N . GLU A 1 105 ? 7.427 12.168 18.450 1.00 12.48 145 GLU A N 1
ATOM 743 C CA . GLU A 1 105 ? 8.842 12.289 18.731 1.00 12.56 145 GLU A CA 1
ATOM 744 C C . GLU A 1 105 ? 9.474 10.914 19.003 1.00 10.94 145 GLU A C 1
ATOM 745 O O . GLU A 1 105 ? 8.813 10.050 19.562 1.00 11.12 145 GLU A O 1
ATOM 751 N N . MET A 1 106 ? 10.740 10.788 18.616 1.00 10.09 146 MET A N 1
ATOM 752 C CA . MET A 1 106 ? 11.506 9.570 18.869 1.00 9.70 146 MET A CA 1
ATOM 753 C C . MET A 1 106 ? 12.594 9.846 19.897 1.00 8.05 146 MET A C 1
ATOM 754 O O . MET A 1 106 ? 13.235 10.906 19.900 1.00 10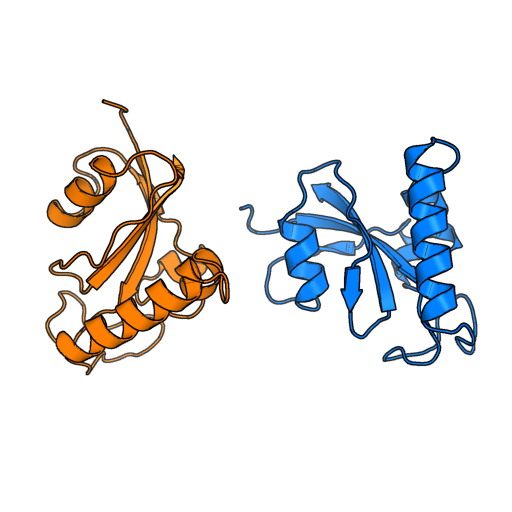.57 146 MET A O 1
ATOM 759 N N . SER A 1 107 ? 12.828 8.893 20.771 1.00 8.15 147 SER A N 1
ATOM 760 C CA . SER A 1 107 ? 13.878 9.002 21.793 1.00 8.57 147 SER A CA 1
ATOM 761 C C . SER A 1 107 ? 15.244 8.740 21.190 1.00 9.08 147 SER A C 1
ATOM 762 O O . SER A 1 107 ? 15.387 8.273 20.071 1.00 11.43 147 SER A O 1
ATOM 765 N N . GLY A 1 108 ? 16.299 9.039 21.943 1.00 9.80 148 GLY A N 1
ATOM 766 C CA . GLY A 1 108 ? 17.603 8.457 21.701 1.00 11.35 148 GLY A CA 1
ATOM 767 C C . GLY A 1 108 ? 17.643 7.076 22.380 1.00 10.66 148 GLY A C 1
ATOM 768 O O . GLY A 1 108 ? 16.640 6.489 22.753 1.00 10.12 148 GLY A O 1
ATOM 769 N N . PRO A 1 109 ? 18.852 6.525 22.554 1.00 8.87 149 PRO A N 1
ATOM 770 C CA . PRO A 1 109 ? 18.983 5.214 23.200 1.00 8.46 149 PRO A CA 1
ATOM 771 C C . PRO A 1 109 ? 18.405 5.253 24.615 1.00 8.68 149 PRO A C 1
ATOM 772 O O . PRO A 1 109 ? 18.652 6.181 25.410 1.00 9.96 149 PRO A O 1
ATOM 776 N N . VAL A 1 110 ? 17.615 4.226 24.928 1.00 8.55 150 VAL A N 1
ATOM 777 C CA . VAL A 1 110 ? 17.022 4.080 26.276 1.00 9.38 150 VAL A CA 1
ATOM 778 C C . VAL A 1 110 ? 17.433 2.728 26.826 1.00 9.17 150 VAL A C 1
ATOM 779 O O . VAL A 1 110 ? 17.263 1.700 26.147 1.00 10.34 150 VAL A O 1
ATOM 783 N N . PHE A 1 111 ? 18.015 2.677 28.028 1.00 10.22 151 PHE A N 1
ATOM 784 C CA . PHE A 1 111 ? 18.572 1.460 28.577 1.00 9.43 151 PHE A CA 1
ATOM 785 C C . PHE A 1 111 ? 17.686 0.894 29.651 1.00 9.84 151 PHE A C 1
ATOM 786 O O . PHE A 1 111 ? 17.346 1.609 30.618 1.00 12.06 151 PHE A O 1
ATOM 794 N N . THR A 1 112 ? 17.330 -0.392 29.489 1.00 9.18 152 THR A N 1
ATOM 795 C CA . THR A 1 112 ? 16.613 -1.115 30.522 1.00 9.81 152 THR A CA 1
ATOM 796 C C . THR A 1 112 ? 17.309 -2.437 30.774 1.00 10.32 152 THR A C 1
ATOM 797 O O . THR A 1 112 ? 18.211 -2.867 30.063 1.00 11.65 152 THR A O 1
ATOM 801 N N . ASP A 1 113 ? 16.834 -3.160 31.780 1.00 11.73 153 ASP A N 1
ATOM 802 C CA . ASP A 1 113 ? 17.343 -4.519 31.960 1.00 12.42 153 ASP A CA 1
ATOM 803 C C . ASP A 1 113 ? 17.081 -5.404 30.757 1.00 12.23 153 ASP A C 1
ATOM 804 O O . ASP A 1 113 ? 17.790 -6.383 30.558 1.00 13.85 153 ASP A O 1
ATOM 809 N N . SER A 1 114 ? 16.075 -5.083 29.952 1.00 10.26 154 SER A N 1
ATOM 810 C CA . SER A 1 114 ? 15.815 -5.902 28.757 1.00 11.42 154 SER A CA 1
ATOM 811 C C . SER A 1 114 ? 16.806 -5.709 27.623 1.00 10.11 154 SER A C 1
ATOM 812 O O . SER A 1 114 ? 16.984 -6.631 26.824 1.00 12.32 154 SER A O 1
ATOM 815 N N . GLY A 1 115 ? 17.426 -4.540 27.543 1.00 10.59 155 GLY A N 1
ATOM 816 C CA . GLY A 1 115 ? 18.305 -4.207 26.447 1.00 9.52 155 GLY A CA 1
ATOM 817 C C . GLY A 1 115 ? 18.262 -2.718 26.151 1.00 9.40 155 GLY A C 1
ATOM 818 O O . GLY A 1 115 ? 18.037 -1.901 27.053 1.00 13.63 155 GLY A O 1
ATOM 819 N N . ILE A 1 116 ? 18.481 -2.360 24.881 1.00 7.87 156 ILE A N 1
ATOM 820 C CA . ILE A 1 116 ? 18.529 -0.963 24.492 1.00 7.54 156 ILE A CA 1
ATOM 821 C C . ILE A 1 116 ? 17.390 -0.682 23.538 1.00 7.27 156 ILE A C 1
ATOM 822 O O . ILE A 1 116 ? 17.166 -1.484 22.623 1.00 8.18 156 ILE A O 1
ATOM 827 N N . HIS A 1 117 ? 16.685 0.417 23.776 1.00 8.23 157 HIS A N 1
ATOM 828 C CA . HIS A 1 117 ? 15.494 0.690 22.991 1.00 7.26 157 HIS A CA 1
ATOM 829 C C . HIS A 1 117 ? 15.620 2.025 22.266 1.00 6.45 157 HIS A C 1
ATOM 830 O O . HIS A 1 117 ? 16.311 2.914 22.760 1.00 8.81 157 HIS A O 1
ATOM 837 N N . ILE A 1 118 ? 14.882 2.155 21.186 1.00 7.47 158 ILE A N 1
ATOM 838 C CA . ILE A 1 118 ? 14.439 3.473 20.716 1.00 7.49 158 ILE A CA 1
ATOM 839 C C . ILE A 1 118 ? 12.902 3.481 20.759 1.00 6.71 158 ILE A C 1
ATOM 840 O O . ILE A 1 118 ? 12.283 2.431 20.492 1.00 7.84 158 ILE A O 1
ATOM 845 N N . ILE A 1 119 ? 12.346 4.601 21.149 1.00 7.11 159 ILE A N 1
ATOM 846 C CA . ILE A 1 119 ? 10.901 4.725 21.421 1.00 6.66 159 ILE A CA 1
ATOM 847 C C . ILE A 1 119 ? 10.308 5.804 20.562 1.00 7.15 159 ILE A C 1
ATOM 848 O O . ILE A 1 119 ? 10.901 6.891 20.426 1.00 9.36 159 ILE A O 1
ATOM 853 N N . LEU A 1 120 ? 9.132 5.559 19.985 1.00 7.56 160 LEU A N 1
ATOM 854 C CA . LEU A 1 120 ? 8.402 6.519 19.200 1.00 7.58 160 LEU A CA 1
ATOM 855 C C . LEU A 1 120 ? 7.061 6.722 19.906 1.00 7.57 160 LEU A C 1
ATOM 856 O O . LEU A 1 120 ? 6.308 5.768 20.034 1.00 9.24 160 LEU A O 1
ATOM 861 N N . ARG A 1 121 ? 6.757 7.917 20.417 1.00 7.94 161 ARG A N 1
ATOM 862 C CA . ARG A 1 121 ? 5.443 8.114 21.025 1.00 8.70 161 ARG A CA 1
ATOM 863 C C . ARG A 1 121 ? 4.412 8.419 19.951 1.00 9.90 161 ARG A C 1
ATOM 864 O O . ARG A 1 121 ? 4.619 9.305 19.123 1.00 11.22 161 ARG A O 1
ATOM 872 N N . THR A 1 122 ? 3.320 7.687 19.957 1.00 10.24 162 THR A N 1
ATOM 873 C CA . THR A 1 122 ? 2.293 7.835 18.916 1.00 11.01 162 THR A CA 1
ATOM 874 C C . THR A 1 122 ? 1.020 8.491 19.426 1.00 11.88 162 THR A C 1
ATOM 875 O O . THR A 1 122 ? 0.271 9.069 18.637 1.00 14.87 162 THR A O 1
ATOM 879 N N . GLU A 1 123 ? 0.736 8.422 20.723 1.00 11.83 163 GLU A N 1
ATOM 880 C CA . GLU A 1 123 ? -0.443 9.069 21.314 1.00 13.02 163 GLU A CA 1
ATOM 881 C C . GLU A 1 123 ? -0.090 9.520 22.734 1.00 13.27 163 GLU A C 1
ATOM 882 O O . GLU A 1 123 ? 0.804 8.927 23.374 1.00 12.61 163 GLU A O 1
ATOM 889 N N . GLU B 1 11 ? -2.497 39.437 35.818 1.00 48.53 51 GLU B N 1
ATOM 890 C CA . GLU B 1 11 ? -3.914 39.225 35.938 1.00 36.47 51 GLU B CA 1
ATOM 891 C C . GLU B 1 11 ? -4.508 38.084 35.133 1.00 32.85 51 GLU B C 1
ATOM 892 O O . GLU B 1 11 ? -5.621 38.255 34.583 1.00 31.09 51 GLU B O 1
ATOM 898 N N . PRO B 1 12 ? -3.902 36.920 34.994 1.00 28.48 52 PRO B N 1
ATOM 899 C CA . PRO B 1 12 ? -4.647 35.842 34.344 1.00 25.84 52 PRO B CA 1
ATOM 900 C C . PRO B 1 12 ? -5.840 35.431 35.222 1.00 22.26 52 PRO B C 1
ATOM 901 O O . PRO B 1 12 ? -5.776 35.451 36.475 1.00 26.87 52 PRO B O 1
ATOM 905 N N . ALA B 1 13 ? -6.879 35.053 34.492 1.00 20.60 53 ALA B N 1
ATOM 906 C CA . ALA B 1 13 ? -8.069 34.483 35.129 1.00 20.84 53 ALA B CA 1
ATOM 907 C C . ALA B 1 13 ? -7.744 33.261 35.959 1.00 22.60 53 ALA B C 1
ATOM 908 O O . ALA B 1 13 ? -8.352 32.968 36.998 1.00 23.89 53 ALA B O 1
ATOM 910 N N . ARG B 1 14 ? -6.788 32.480 35.461 1.00 23.48 54 ARG B N 1
ATOM 911 C CA . ARG B 1 14 ? -6.384 31.312 36.222 1.00 24.57 54 ARG B CA 1
ATOM 912 C C . ARG B 1 14 ? -4.854 31.206 36.237 1.00 24.34 54 ARG B C 1
ATOM 913 O O . ARG B 1 14 ? -4.086 31.700 35.403 1.00 29.10 54 ARG B O 1
ATOM 921 N N . VAL B 1 15 ? -4.284 30.558 37.253 1.00 25.00 55 VAL B N 1
ATOM 922 C CA . VAL B 1 15 ? -2.961 29.980 37.197 1.00 22.54 55 VAL B CA 1
ATOM 923 C C . VAL B 1 15 ? -3.132 28.461 37.312 1.00 19.79 55 VAL B C 1
ATOM 924 O O . VAL B 1 15 ? -4.168 28.078 37.841 1.00 23.96 55 VAL B O 1
ATOM 928 N N . ARG B 1 16 ? -2.124 27.709 36.863 1.00 17.62 56 ARG B N 1
ATOM 929 C CA . ARG B 1 16 ? -2.125 26.279 37.108 1.00 18.38 56 ARG B CA 1
ATOM 930 C C . ARG B 1 16 ? -0.918 25.957 37.996 1.00 15.90 56 ARG B C 1
ATOM 931 O O . ARG B 1 16 ? 0.149 26.489 37.719 1.00 15.47 56 ARG B O 1
ATOM 939 N N . CYS B 1 17 ? -1.091 25.115 39.018 1.00 15.44 57 CYS B N 1
ATOM 940 C CA . CYS B 1 17 ? -0.004 24.787 39.900 1.00 17.40 57 CYS B CA 1
ATOM 941 C C . CYS B 1 17 ? -0.003 23.281 40.183 1.00 15.44 57 CYS B C 1
ATOM 942 O O . CYS B 1 17 ? -1.065 22.664 40.192 1.00 17.89 57 CYS B O 1
ATOM 945 N N . SER B 1 18 ? 1.206 22.784 40.415 1.00 13.86 58 SER B N 1
ATOM 946 C CA . SER B 1 18 ? 1.413 21.531 41.121 1.00 14.09 58 SER B CA 1
ATOM 947 C C . SER B 1 18 ? 1.904 21.851 42.531 1.00 12.98 58 SER B C 1
ATOM 948 O O . SER B 1 18 ? 2.458 22.913 42.801 1.00 13.74 58 SER B O 1
ATOM 951 N N . HIS B 1 19 ? 1.684 20.920 43.455 1.00 12.58 59 HIS B N 1
ATOM 952 C CA . HIS B 1 19 ? 2.297 21.146 44.780 1.00 11.10 59 HIS B CA 1
ATOM 953 C C . HIS B 1 19 ? 2.638 19.804 45.413 1.00 10.75 59 HIS B C 1
ATOM 954 O O . HIS B 1 19 ? 2.161 18.741 44.983 1.00 11.96 59 HIS B O 1
ATOM 961 N N . LEU B 1 20 ? 3.457 19.932 46.413 1.00 9.78 60 LEU B N 1
ATOM 962 C CA . LEU B 1 20 ? 3.801 18.833 47.322 1.00 9.61 60 LEU B CA 1
ATOM 963 C C . LEU B 1 20 ? 3.435 19.333 48.712 1.00 9.14 60 LEU B C 1
ATOM 964 O O . LEU B 1 20 ? 4.037 20.308 49.160 1.00 10.26 60 LEU B O 1
ATOM 969 N N . LEU B 1 21 ? 2.537 18.648 49.386 1.00 9.06 61 LEU B N 1
ATOM 970 C CA . LEU B 1 21 ? 2.082 18.990 50.722 1.00 9.09 61 LEU B CA 1
ATOM 971 C C . LEU B 1 21 ? 2.601 18.005 51.763 1.00 8.66 61 LEU B C 1
ATOM 972 O O . LEU B 1 21 ? 2.468 16.799 51.543 1.00 10.50 61 LEU B O 1
ATOM 977 N N . VAL B 1 22 ? 3.176 18.531 52.837 1.00 8.64 62 VAL B N 1
ATOM 978 C CA . VAL B 1 22 ? 3.494 17.675 53.970 1.00 8.49 62 VAL B CA 1
ATOM 979 C C . VAL B 1 22 ? 2.606 18.160 55.109 1.00 8.27 62 VAL B C 1
ATOM 980 O O . VAL B 1 22 ? 2.751 19.297 55.563 1.00 10.15 62 VAL B O 1
ATOM 984 N N . LYS B 1 23 ? 1.673 17.302 55.526 1.00 9.09 63 LYS B N 1
ATOM 985 C CA . LYS B 1 23 ? 0.777 17.686 56.641 1.00 9.88 63 LYS B CA 1
ATOM 986 C C . LYS B 1 23 ? 1.469 17.518 57.967 1.00 10.37 63 LYS B C 1
ATOM 987 O O . LYS B 1 23 ? 2.487 16.854 58.083 1.00 10.45 63 LYS B O 1
ATOM 993 N N . HIS B 1 24 ? 0.914 18.131 59.035 1.00 12.27 64 HIS B N 1
ATOM 994 C CA . HIS B 1 24 ? 1.333 17.791 60.379 1.00 11.10 64 HIS B CA 1
ATOM 995 C C . HIS B 1 24 ? 0.093 17.591 61.243 1.00 10.96 64 HIS B C 1
ATOM 996 O O . HIS B 1 24 ? -1.039 17.717 60.777 1.00 11.78 64 HIS B O 1
ATOM 1003 N N . SER B 1 25 ? 0.330 17.285 62.516 1.00 11.89 65 SER B N 1
ATOM 1004 C CA . SER B 1 25 ? -0.796 16.835 63.357 1.00 13.37 65 SER B CA 1
ATOM 1005 C C . SER B 1 25 ? -1.830 17.926 63.632 1.00 13.44 65 SER B C 1
ATOM 1006 O O . SER B 1 25 ? -2.972 17.657 64.006 1.00 15.13 65 SER B O 1
ATOM 1009 N N . GLN B 1 26 ? -1.474 19.183 63.433 1.00 14.13 66 GLN B N 1
ATOM 1010 C CA . GLN B 1 26 ? -2.400 20.273 63.670 1.00 16.31 66 GLN B CA 1
ATOM 1011 C C . GLN B 1 26 ? -2.955 20.800 62.364 1.00 17.29 66 GLN B C 1
ATOM 1012 O O . GLN B 1 26 ? -3.670 21.819 62.391 1.00 23.04 66 GLN B O 1
ATOM 1018 N N . SER B 1 27 ? -2.661 20.121 61.270 1.00 15.13 67 SER B N 1
ATOM 1019 C CA . SER B 1 27 ? -3.288 20.498 60.003 1.00 18.20 67 SER B CA 1
ATOM 1020 C C . SER B 1 27 ? -4.789 20.281 59.986 1.00 17.19 67 SER B C 1
ATOM 1021 O O . SER B 1 27 ? -5.278 19.513 60.823 1.00 18.44 67 SER B O 1
ATOM 1024 N N . ARG B 1 28 ? -5.531 20.920 59.093 1.00 17.98 68 ARG B N 1
ATOM 1025 C CA . ARG B 1 28 ? -6.993 20.860 59.109 1.00 20.83 68 ARG B CA 1
ATOM 1026 C C . ARG B 1 28 ? -7.555 19.457 59.029 1.00 21.08 68 ARG B C 1
ATOM 1027 O O . ARG B 1 28 ? -8.535 19.127 59.685 1.00 27.60 68 ARG B O 1
ATOM 1035 N N . ARG B 1 29 ? -6.964 18.598 58.233 1.00 21.88 69 ARG B N 1
ATOM 1036 C CA . ARG B 1 29 ? -7.358 17.206 58.047 1.00 21.17 69 ARG B CA 1
ATOM 1037 C C . ARG B 1 29 ? -6.098 16.362 58.216 1.00 17.49 69 ARG B C 1
ATOM 1038 O O . ARG B 1 29 ? -5.399 16.123 57.219 1.00 17.39 69 ARG B O 1
ATOM 1046 N N . PRO B 1 30 ? -5.765 15.949 59.432 1.00 16.93 70 PRO B N 1
ATOM 1047 C CA . PRO B 1 30 ? -4.493 15.240 59.652 1.00 17.11 70 PRO B CA 1
ATOM 1048 C C . PRO B 1 30 ? -4.545 13.753 59.329 1.00 19.95 70 PRO B C 1
ATOM 1049 O O . PRO B 1 30 ? -4.334 12.825 60.138 1.00 16.94 70 PRO B O 1
ATOM 1053 N N A SER B 1 31 ? -4.816 13.512 58.055 0.50 23.79 71 SER B N 1
ATOM 1054 N N B SER B 1 31 ? -4.779 13.516 58.049 0.50 23.69 71 SER B N 1
ATOM 1055 C CA A SER B 1 31 ? -5.001 12.219 57.421 0.50 24.50 71 SER B CA 1
ATOM 1056 C CA B SER B 1 31 ? -4.840 12.187 57.461 0.50 24.21 71 SER B CA 1
ATOM 1057 C C A SER B 1 31 ? -4.642 12.305 55.930 0.50 23.35 71 SER B C 1
ATOM 1058 C C B SER B 1 31 ? -4.584 12.311 55.950 0.50 23.39 71 SER B C 1
ATOM 1059 O O A SER B 1 31 ? -4.853 13.402 55.371 0.50 27.20 71 SER B O 1
ATOM 1060 O O B SER B 1 31 ? -4.815 13.416 55.420 0.50 27.38 71 SER B O 1
ATOM 1065 N N . SER B 1 32 ? -4.158 11.236 55.312 1.00 17.65 72 SER B N 1
ATOM 1066 C CA . SER B 1 32 ? -3.942 11.293 53.865 1.00 16.07 72 SER B CA 1
ATOM 1067 C C . SER B 1 32 ? -3.955 9.857 53.327 1.00 17.09 72 SER B C 1
ATOM 1068 O O . SER B 1 32 ? -4.048 8.891 54.107 1.00 15.62 72 SER B O 1
ATOM 1071 N N . TRP B 1 33 ? -3.791 9.755 52.021 1.00 17.00 73 TRP B N 1
ATOM 1072 C CA . TRP B 1 33 ? -3.619 8.420 51.449 1.00 18.12 73 TRP B CA 1
ATOM 1073 C C . TRP B 1 33 ? -2.378 7.695 51.979 1.00 17.82 73 TRP B C 1
ATOM 1074 O O . TRP B 1 33 ? -2.308 6.447 51.910 1.00 18.90 73 TRP B O 1
ATOM 1085 N N . ARG B 1 34 ? -1.404 8.408 52.529 1.00 16.23 74 ARG B N 1
ATOM 1086 C CA . ARG B 1 34 ? -0.213 7.747 53.089 1.00 14.44 74 ARG B CA 1
ATOM 1087 C C . ARG B 1 34 ? -0.445 7.181 54.462 1.00 14.65 74 ARG B C 1
ATOM 1088 O O . ARG B 1 34 ? 0.157 6.162 54.815 1.00 16.64 74 ARG B O 1
ATOM 1096 N N . GLN B 1 35 ? -1.249 7.812 55.307 1.00 14.75 75 GLN B N 1
ATOM 1097 C CA . GLN B 1 35 ? -1.391 7.451 56.714 1.00 15.35 75 GLN B CA 1
ATOM 1098 C C . GLN B 1 35 ? -2.756 7.844 57.257 1.00 14.33 75 GLN B C 1
ATOM 1099 O O . GLN B 1 35 ? -3.164 8.969 56.985 1.00 15.52 75 GLN B O 1
ATOM 1105 N N . GLU B 1 36 ? -3.374 6.971 58.017 1.00 15.87 76 GLU B N 1
ATOM 1106 C CA . GLU B 1 36 ? -4.679 7.294 58.555 1.00 17.42 76 GLU B CA 1
ATOM 1107 C C . GLU B 1 36 ? -4.614 8.426 59.553 1.00 16.58 76 GLU B C 1
ATOM 1108 O O . GLU B 1 36 ? -5.599 9.134 59.666 1.00 19.10 76 GLU B O 1
ATOM 1111 N N . GLN B 1 37 ? -3.487 8.514 60.252 1.00 16.22 77 GLN B N 1
ATOM 1112 C CA . GLN B 1 37 ? -3.286 9.546 61.248 1.00 17.06 77 GLN B CA 1
ATOM 1113 C C . GLN B 1 37 ? -1.927 10.134 60.958 1.00 14.78 77 GLN B C 1
ATOM 1114 O O . GLN B 1 37 ? -0.928 9.400 61.001 1.00 16.24 77 GLN B O 1
ATOM 1120 N N . ILE B 1 38 ? -1.902 11.428 60.704 1.00 14.34 78 ILE B N 1
ATOM 1121 C CA . ILE B 1 38 ? -0.591 12.098 60.557 1.00 12.62 78 ILE B CA 1
ATOM 1122 C C . ILE B 1 38 ? -0.169 12.595 61.916 1.00 11.29 78 ILE B C 1
ATOM 1123 O O . ILE B 1 38 ? -0.888 13.397 62.507 1.00 13.09 78 ILE B O 1
ATOM 1128 N N . THR B 1 39 ? 0.945 12.080 62.392 1.00 10.94 79 THR B N 1
ATOM 1129 C CA . THR B 1 39 ? 1.363 12.358 63.766 1.00 12.14 79 THR B CA 1
ATOM 1130 C C . THR B 1 39 ? 2.563 13.295 63.813 1.00 11.23 79 THR B C 1
ATOM 1131 O O . THR B 1 39 ? 2.904 13.765 64.910 1.00 13.42 79 THR B O 1
ATOM 1135 N N . ARG B 1 40 ? 3.224 13.614 62.715 1.00 10.96 80 ARG B N 1
ATOM 1136 C CA . ARG B 1 40 ? 4.404 14.491 62.792 1.00 11.40 80 ARG B CA 1
ATOM 1137 C C . ARG B 1 40 ? 4.100 15.911 63.200 1.00 11.55 80 ARG B C 1
ATOM 1138 O O . ARG B 1 40 ? 2.965 16.378 63.013 1.00 11.50 80 ARG B O 1
ATOM 1146 N N . THR B 1 41 ? 5.097 16.599 63.722 1.00 11.07 81 THR B N 1
ATOM 1147 C CA . THR B 1 41 ? 4.956 18.012 64.046 1.00 11.51 81 THR B CA 1
ATOM 1148 C C . THR B 1 41 ? 5.267 18.935 62.881 1.00 10.51 81 THR B C 1
ATOM 1149 O O . THR B 1 41 ? 5.796 18.499 61.847 1.00 9.96 81 THR B O 1
ATOM 1153 N N . GLN B 1 42 ? 4.947 20.230 63.042 1.00 11.84 82 GLN B N 1
ATOM 1154 C CA . GLN B 1 42 ? 5.274 21.201 61.984 1.00 10.97 82 GLN B CA 1
ATOM 1155 C C . GLN B 1 42 ? 6.760 21.218 61.697 1.00 11.92 82 GLN B C 1
ATOM 1156 O O . GLN B 1 42 ? 7.220 21.283 60.551 1.00 11.48 82 GLN B O 1
ATOM 1162 N N . GLU B 1 43 ? 7.599 21.172 62.750 1.00 11.82 83 GLU B N 1
ATOM 1163 C CA . GLU B 1 43 ? 9.038 21.111 62.571 1.00 12.82 83 GLU B CA 1
ATOM 1164 C C . GLU B 1 43 ? 9.449 19.943 61.700 1.00 12.38 83 GLU B C 1
ATOM 1165 O O . GLU B 1 43 ? 10.294 20.044 60.798 1.00 12.06 83 GLU B O 1
ATOM 1171 N N . GLU B 1 44 ? 8.857 18.776 61.985 1.00 11.14 84 GLU B N 1
ATOM 1172 C CA . GLU B 1 44 ? 9.213 17.588 61.215 1.00 11.14 84 GLU B CA 1
ATOM 1173 C C . GLU B 1 44 ? 8.734 17.745 59.780 1.00 9.65 84 GLU B C 1
ATOM 1174 O O . GLU B 1 44 ? 9.450 17.312 58.870 1.00 12.03 84 GLU B O 1
ATOM 1180 N N . ALA B 1 45 ? 7.541 18.332 59.601 1.00 9.35 85 ALA B N 1
ATOM 1181 C CA . ALA B 1 45 ? 7.068 18.535 58.233 1.00 9.53 85 ALA B CA 1
ATOM 1182 C C . ALA B 1 45 ? 8.014 19.463 57.489 1.00 11.12 85 ALA B C 1
ATOM 1183 O O . ALA B 1 45 ? 8.272 19.274 56.312 1.00 12.00 85 ALA B O 1
ATOM 1185 N N . LEU B 1 46 ? 8.567 20.483 58.166 1.00 11.68 86 LEU B N 1
ATOM 1186 C CA . LEU B 1 46 ? 9.509 21.411 57.487 1.00 12.15 86 LEU B CA 1
ATOM 1187 C C . LEU B 1 46 ? 10.794 20.682 57.103 1.00 12.84 86 LEU B C 1
ATOM 1188 O O . LEU B 1 46 ? 11.318 20.930 55.994 1.00 14.93 86 LEU B O 1
ATOM 1193 N N . GLU B 1 47 ? 11.316 19.841 57.984 1.00 13.31 87 GLU B N 1
ATOM 1194 C CA . GLU B 1 47 ? 12.540 19.074 57.673 1.00 14.08 87 GLU B CA 1
ATOM 1195 C C . GLU B 1 47 ? 12.337 18.254 56.399 1.00 13.27 87 GLU B C 1
ATOM 1196 O O . GLU B 1 47 ? 13.216 18.155 55.541 1.00 15.10 87 GLU B O 1
ATOM 1202 N N . LEU B 1 48 ? 11.139 17.606 56.339 1.00 12.28 88 LEU B N 1
ATOM 1203 C CA . LEU B 1 48 ? 10.829 16.818 55.137 1.00 11.81 88 LEU B CA 1
ATOM 1204 C C . LEU B 1 48 ? 10.766 17.685 53.903 1.00 12.46 88 LEU B C 1
ATOM 1205 O O . LEU B 1 48 ? 11.376 17.379 52.875 1.00 14.22 88 LEU B O 1
ATOM 1210 N N . ILE B 1 49 ? 10.053 18.788 53.984 1.00 12.11 89 ILE B N 1
ATOM 1211 C CA . ILE B 1 49 ? 9.938 19.700 52.830 1.00 13.38 89 ILE B CA 1
ATOM 1212 C C . ILE B 1 49 ? 11.295 20.181 52.391 1.00 14.08 89 ILE B C 1
ATOM 1213 O O . ILE B 1 49 ? 11.617 20.223 51.219 1.00 15.76 89 ILE B O 1
ATOM 1218 N N . ASN B 1 50 ? 12.142 20.566 53.352 1.00 15.37 90 ASN B N 1
ATOM 1219 C CA . ASN B 1 50 ? 13.471 21.031 52.971 1.00 16.53 90 ASN B CA 1
ATOM 1220 C C . ASN B 1 50 ? 14.283 19.959 52.275 1.00 18.44 90 ASN B C 1
ATOM 1221 O O . ASN B 1 50 ? 15.016 20.280 51.324 1.00 19.47 90 ASN B O 1
ATOM 1226 N N . GLY B 1 51 ? 14.209 18.719 52.759 1.00 17.09 91 GLY B N 1
ATOM 1227 C CA . GLY B 1 51 ? 14.920 17.646 52.053 1.00 20.49 91 GLY B CA 1
ATOM 1228 C C . GLY B 1 51 ? 14.394 17.468 50.643 1.00 20.05 91 GLY B C 1
ATOM 1229 O O . GLY B 1 51 ? 15.179 17.222 49.724 1.00 23.39 91 GLY B O 1
ATOM 1230 N N . TYR B 1 52 ? 13.068 17.602 50.454 1.00 18.88 92 TYR B N 1
ATOM 1231 C CA . TYR B 1 52 ? 12.523 17.543 49.104 1.00 16.60 92 TYR B CA 1
ATOM 1232 C C . TYR B 1 52 ? 13.016 18.717 48.273 1.00 17.75 92 TYR B C 1
ATOM 1233 O O . TYR B 1 52 ? 13.421 18.519 47.121 1.00 18.85 92 TYR B O 1
ATOM 1242 N N . ILE B 1 53 ? 12.997 19.910 48.857 1.00 16.37 93 ILE B N 1
ATOM 1243 C CA . ILE B 1 53 ? 13.506 21.016 48.035 1.00 18.13 93 ILE B CA 1
ATOM 1244 C C . ILE B 1 53 ? 14.939 20.810 47.582 1.00 21.09 93 ILE B C 1
ATOM 1245 O O . ILE B 1 53 ? 15.341 21.093 46.436 1.00 24.30 93 ILE B O 1
ATOM 1250 N N . GLN B 1 54 ? 15.761 20.311 48.495 1.00 20.75 94 GLN B N 1
ATOM 1251 C CA . GLN B 1 54 ? 17.153 20.091 48.145 1.00 23.63 94 GLN B CA 1
ATOM 1252 C C . GLN B 1 54 ? 17.284 19.054 47.048 1.00 24.70 94 GLN B C 1
ATOM 1253 O O . GLN B 1 54 ? 18.130 19.178 46.154 1.00 28.79 94 GLN B O 1
ATOM 1255 N N . LYS B 1 55 ? 16.481 17.993 47.066 1.00 23.00 95 LYS B N 1
ATOM 1256 C CA . LYS B 1 55 ? 16.639 17.022 45.977 1.00 24.49 95 LYS B CA 1
ATOM 1257 C C . LYS B 1 55 ? 16.206 17.629 44.658 1.00 24.16 95 LYS B C 1
ATOM 1258 O O . LYS B 1 55 ? 16.803 17.329 43.602 1.00 28.85 95 LYS B O 1
ATOM 1264 N N . ILE B 1 56 ? 15.197 18.486 44.701 1.00 21.99 96 ILE B N 1
ATOM 1265 C CA . ILE B 1 56 ? 14.741 19.090 43.413 1.00 21.85 96 ILE B CA 1
ATOM 1266 C C . ILE B 1 56 ? 15.827 20.027 42.919 1.00 25.81 96 ILE B C 1
ATOM 1267 O O . ILE B 1 56 ? 16.255 20.016 41.760 1.00 29.35 96 ILE B O 1
ATOM 1272 N N . LYS B 1 57 ? 16.311 20.896 43.814 1.00 28.17 97 LYS B N 1
ATOM 1273 C CA . LYS B 1 57 ? 17.271 21.910 43.375 1.00 30.48 97 LYS B CA 1
ATOM 1274 C C . LYS B 1 57 ? 18.521 21.313 42.765 1.00 36.49 97 LYS B C 1
ATOM 1275 O O . LYS B 1 57 ? 19.107 21.846 41.828 1.00 39.76 97 LYS B O 1
ATOM 1281 N N . SER B 1 58 ? 18.972 20.199 43.324 1.00 36.71 98 SER B N 1
ATOM 1282 C CA . SER B 1 58 ? 20.267 19.663 42.905 1.00 40.73 98 SER B CA 1
ATOM 1283 C C . SER B 1 58 ? 20.050 18.697 41.752 1.00 40.92 98 SER B C 1
ATOM 1284 O O . SER B 1 58 ? 20.994 18.103 41.230 1.00 48.46 98 SER B O 1
ATOM 1287 N N . GLY B 1 59 ? 18.778 18.582 41.385 1.00 40.01 99 GLY B N 1
ATOM 1288 C CA . GLY B 1 59 ? 18.447 17.717 40.271 1.00 38.05 99 GLY B CA 1
ATOM 1289 C C . GLY B 1 59 ? 18.529 16.255 40.635 1.00 38.57 99 GLY B C 1
ATOM 1290 O O . GLY B 1 59 ? 18.466 15.413 39.738 1.00 42.53 99 GLY B O 1
ATOM 1291 N N . GLU B 1 60 ? 18.642 15.917 41.926 1.00 37.25 100 GLU B N 1
ATOM 1292 C CA . GLU B 1 60 ? 18.609 14.472 42.212 1.00 36.43 100 GLU B CA 1
ATOM 1293 C C . GLU B 1 60 ? 17.255 13.859 41.863 1.00 34.74 100 GLU B C 1
ATOM 1294 O O . GLU B 1 60 ? 17.190 12.718 41.387 1.00 42.87 100 GLU B O 1
ATOM 1300 N N . GLU B 1 61 ? 16.138 14.548 42.061 1.00 31.78 101 GLU B N 1
ATOM 1301 C CA . GLU B 1 61 ? 14.778 14.108 41.868 1.00 30.00 101 GLU B CA 1
ATOM 1302 C C . GLU B 1 61 ? 13.940 15.220 41.217 1.00 29.89 101 GLU B C 1
ATOM 1303 O O . GLU B 1 61 ? 14.235 16.398 41.447 1.00 31.72 101 GLU B O 1
ATOM 1309 N N . ASP B 1 62 ? 12.924 14.846 40.471 1.00 27.73 102 ASP B N 1
ATOM 1310 C CA . ASP B 1 62 ? 12.006 15.802 39.861 1.00 30.14 102 ASP B CA 1
ATOM 1311 C C . ASP B 1 62 ? 10.871 16.173 40.803 1.00 25.35 102 ASP B C 1
ATOM 1312 O O . ASP B 1 62 ? 10.458 15.332 41.622 1.00 21.89 102 ASP B O 1
ATOM 1317 N N . PHE B 1 63 ? 10.379 17.404 40.716 1.00 22.39 103 PHE B N 1
ATOM 1318 C CA . PHE B 1 63 ? 9.262 17.837 41.570 1.00 20.10 103 PHE B CA 1
ATOM 1319 C C . PHE B 1 63 ? 8.105 16.853 41.528 1.00 20.37 103 PHE B C 1
ATOM 1320 O O . PHE B 1 63 ? 7.512 16.386 42.504 1.00 17.15 103 PHE B O 1
ATOM 1328 N N . GLU B 1 64 ? 7.704 16.497 40.322 1.00 23.60 104 GLU B N 1
ATOM 1329 C CA . GLU B 1 64 ? 6.548 15.632 40.080 1.00 23.13 104 GLU B CA 1
ATOM 1330 C C . GLU B 1 64 ? 6.697 14.244 40.650 1.00 22.34 104 GLU B C 1
ATOM 1331 O O . GLU B 1 64 ? 5.789 13.629 41.195 1.00 21.81 104 GLU B O 1
ATOM 1337 N N . SER B 1 65 ? 7.906 13.681 40.524 1.00 23.43 105 SER B N 1
ATOM 1338 C CA . SER B 1 65 ? 8.143 12.394 41.143 1.00 24.50 105 SER B CA 1
ATOM 1339 C C . SER B 1 65 ? 8.056 12.440 42.665 1.00 21.59 105 SER B C 1
ATOM 1340 O O . SER B 1 65 ? 7.480 11.553 43.298 1.00 20.87 105 SER B O 1
ATOM 1343 N N . LEU B 1 66 ? 8.696 13.45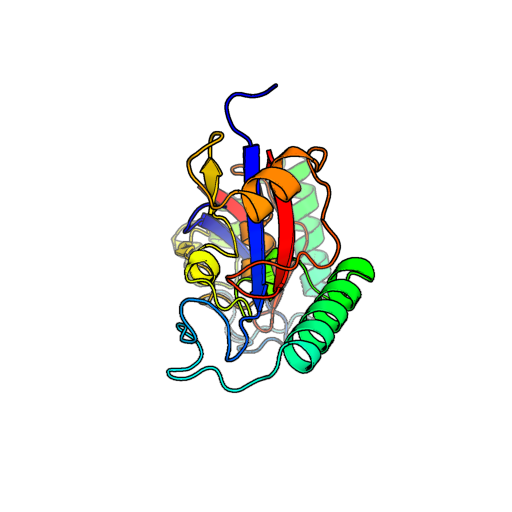8 43.254 1.00 17.64 106 LEU B N 1
ATOM 1344 C CA . LEU B 1 66 ? 8.544 13.583 44.714 1.00 17.11 106 LEU B CA 1
ATOM 1345 C C . LEU B 1 66 ? 7.107 13.803 45.136 1.00 15.51 106 LEU B C 1
ATOM 1346 O O . LEU B 1 66 ? 6.657 13.269 46.142 1.00 16.10 106 LEU B O 1
ATOM 1351 N N . ALA B 1 67 ? 6.340 14.579 44.375 1.00 17.01 107 ALA B N 1
ATOM 1352 C CA . ALA B 1 67 ? 4.954 14.805 44.738 1.00 16.50 107 ALA B CA 1
ATOM 1353 C C . ALA B 1 67 ? 4.166 13.519 44.666 1.00 21.40 107 ALA B C 1
ATOM 1354 O O . ALA B 1 67 ? 3.339 13.233 45.540 1.00 17.15 107 ALA B O 1
ATOM 1356 N N A SER B 1 68 ? 4.415 12.711 43.636 0.50 28.12 108 SER B N 1
ATOM 1357 N N B SER B 1 68 ? 4.353 12.681 43.648 0.50 28.08 108 SER B N 1
ATOM 1358 C CA A SER B 1 68 ? 3.659 11.456 43.465 0.50 30.58 108 SER B CA 1
ATOM 1359 C CA B SER B 1 68 ? 3.523 11.463 43.589 0.50 30.04 108 SER B CA 1
ATOM 1360 C C A SER B 1 68 ? 3.972 10.528 44.625 0.50 30.93 108 SER B C 1
ATOM 1361 C C B SER B 1 68 ? 3.931 10.524 44.712 0.50 30.81 108 SER B C 1
ATOM 1362 O O A SER B 1 68 ? 3.053 9.770 44.999 0.50 36.09 108 SER B O 1
ATOM 1363 O O B SER B 1 68 ? 3.055 9.741 45.132 0.50 35.37 108 SER B O 1
ATOM 1368 N N . GLN B 1 69 ? 5.176 10.586 45.182 1.00 25.52 109 GLN B N 1
ATOM 1369 C CA . GLN B 1 69 ? 5.555 9.624 46.233 1.00 24.33 109 GLN B CA 1
ATOM 1370 C C . GLN B 1 69 ? 5.232 10.086 47.651 1.00 18.86 109 GLN B C 1
ATOM 1371 O O . GLN B 1 69 ? 4.889 9.258 48.507 1.00 18.00 109 GLN B O 1
ATOM 1377 N N . PHE B 1 70 ? 5.332 11.393 47.851 1.00 14.50 110 PHE B N 1
ATOM 1378 C CA . PHE B 1 70 ? 5.377 11.904 49.219 1.00 13.28 110 PHE B CA 1
ATOM 1379 C C . PHE B 1 70 ? 4.365 12.970 49.541 1.00 11.99 110 PHE B C 1
ATOM 1380 O O . PHE B 1 70 ? 4.240 13.356 50.695 1.00 13.31 110 PHE B O 1
ATOM 1388 N N . SER B 1 71 ? 3.620 13.493 48.577 1.00 11.70 111 SER B N 1
ATOM 1389 C CA . SER B 1 71 ? 2.665 14.528 48.962 1.00 10.66 111 SER B CA 1
ATOM 1390 C C . SER B 1 71 ? 1.477 13.934 49.709 1.00 11.08 111 SER B C 1
ATOM 1391 O O . SER B 1 71 ? 0.936 12.897 49.256 1.00 13.83 111 SER B O 1
ATOM 1394 N N . ASP B 1 72 ? 1.061 14.560 50.783 1.00 10.87 112 ASP B N 1
ATOM 1395 C CA . ASP B 1 72 ? -0.106 14.185 51.578 1.00 11.30 112 ASP B CA 1
ATOM 1396 C C . ASP B 1 72 ? -1.391 14.673 50.959 1.00 14.01 112 ASP B C 1
ATOM 1397 O O . ASP B 1 72 ? -2.451 14.377 51.499 1.00 20.77 112 ASP B O 1
ATOM 1402 N N . CYS B 1 73 ? -1.350 15.373 49.842 1.00 14.90 113 CYS B N 1
ATOM 1403 C CA . CYS B 1 73 ? -2.608 15.736 49.185 1.00 16.05 113 CYS B CA 1
ATOM 1404 C C . CYS B 1 73 ? -3.039 14.642 48.244 1.00 17.53 113 CYS B C 1
ATOM 1405 O O . CYS B 1 73 ? -2.183 13.946 47.657 1.00 18.47 113 CYS B O 1
ATOM 1408 N N . SER B 1 74 ? -4.314 14.421 48.012 1.00 19.96 114 SER B N 1
ATOM 1409 C CA . SER B 1 74 ? -4.689 13.394 47.018 1.00 22.13 114 SER B CA 1
ATOM 1410 C C . SER B 1 74 ? -4.270 13.758 45.611 1.00 22.70 114 SER B C 1
ATOM 1411 O O . SER B 1 74 ? -4.280 12.871 44.749 1.00 26.90 114 SER B O 1
ATOM 1414 N N . SER B 1 75 ? -3.853 14.994 45.347 1.00 20.73 115 SER B N 1
ATOM 1415 C CA . SER B 1 75 ? -3.283 15.340 44.040 1.00 21.13 115 SER B CA 1
ATOM 1416 C C . SER B 1 75 ? -1.951 14.639 43.790 1.00 21.02 115 SER B C 1
ATOM 1417 O O . SER B 1 75 ? -1.453 14.706 42.655 1.00 22.67 115 SER B O 1
ATOM 1420 N N . ALA B 1 76 ? -1.408 13.941 44.792 1.00 18.98 116 ALA B N 1
ATOM 1421 C CA . ALA B 1 76 ? -0.262 13.069 44.536 1.00 18.39 116 ALA B CA 1
ATOM 1422 C C . ALA B 1 76 ? -0.488 12.117 43.360 1.00 20.37 116 ALA B C 1
ATOM 1423 O O . ALA B 1 76 ? 0.379 11.709 42.601 1.00 22.48 116 ALA B O 1
ATOM 1425 N N . LYS B 1 77 ? -1.739 11.705 43.207 1.00 23.26 117 LYS B N 1
ATOM 1426 C CA . LYS B 1 77 ? -2.104 10.757 42.166 1.00 26.77 117 LYS B CA 1
ATOM 1427 C C . LYS B 1 77 ? -1.958 11.378 40.788 1.00 28.91 117 LYS B C 1
ATOM 1428 O O . LYS B 1 77 ? -1.696 10.676 39.824 1.00 31.16 117 LYS B O 1
ATOM 1434 N N . ALA B 1 78 ? -2.097 12.692 40.708 1.00 28.14 118 ALA B N 1
ATOM 1435 C CA . ALA B 1 78 ? -1.839 13.454 39.510 1.00 27.81 118 ALA B CA 1
ATOM 1436 C C . ALA B 1 78 ? -0.439 14.071 39.524 1.00 27.53 118 ALA B C 1
ATOM 1437 O O . ALA B 1 78 ? -0.236 15.095 38.869 1.00 26.21 118 ALA B O 1
ATOM 1439 N N . ARG B 1 79 ? 0.505 13.453 40.219 1.00 25.12 119 ARG B N 1
ATOM 1440 C CA . ARG B 1 79 ? 1.871 13.966 40.315 1.00 25.13 119 ARG B CA 1
ATOM 1441 C C . ARG B 1 79 ? 1.895 15.428 40.740 1.00 20.35 119 ARG B C 1
ATOM 1442 O O . ARG B 1 79 ? 2.778 16.165 40.314 1.00 20.55 119 ARG B O 1
ATOM 1450 N N . GLY B 1 80 ? 0.948 15.771 41.608 1.00 17.91 120 GLY B N 1
ATOM 1451 C CA . GLY B 1 80 ? 0.903 17.049 42.260 1.00 16.83 120 GLY B CA 1
ATOM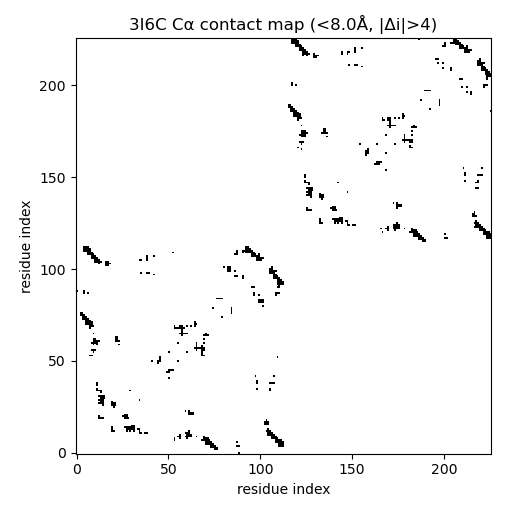 1452 C C . GLY B 1 80 ? 0.019 18.073 41.615 1.00 16.38 120 GLY B C 1
ATOM 1453 O O . GLY B 1 80 ? -0.188 19.140 42.202 1.00 16.36 120 GLY B O 1
ATOM 1454 N N . ASP B 1 81 ? -0.510 17.761 40.407 1.00 18.52 121 ASP B N 1
ATOM 1455 C CA . ASP B 1 81 ? -1.210 18.763 39.631 1.00 19.24 121 ASP B CA 1
ATOM 1456 C C . ASP B 1 81 ? -2.550 19.044 40.280 1.00 19.37 121 ASP B C 1
ATOM 1457 O O . ASP B 1 81 ? -3.362 18.165 40.554 1.00 24.13 121 ASP B O 1
ATOM 1462 N N . LEU B 1 82 ? -2.847 20.312 40.539 1.00 18.76 122 LEU B N 1
ATOM 1463 C CA . LEU B 1 82 ? -4.146 20.676 41.048 1.00 22.57 122 LEU B CA 1
ATOM 1464 C C . LEU B 1 82 ? -5.081 21.163 39.946 1.00 24.92 122 LEU B C 1
ATOM 1465 O O . LEU B 1 82 ? -6.237 21.533 40.170 1.00 28.79 122 LEU B O 1
ATOM 1470 N N . GLY B 1 83 ? -4.577 21.242 38.700 1.00 24.93 123 GLY B N 1
ATOM 1471 C CA . GLY B 1 83 ? -5.330 21.894 37.658 1.00 26.26 123 GLY B CA 1
ATOM 1472 C C . GLY B 1 83 ? -5.288 23.411 37.749 1.00 24.71 123 GLY B C 1
ATOM 1473 O O . GLY B 1 83 ? -4.669 24.010 38.614 1.00 28.09 123 GLY B O 1
ATOM 1474 N N . ALA B 1 84 ? -5.978 24.064 36.829 1.00 26.47 124 ALA B N 1
ATOM 1475 C CA . ALA B 1 84 ? -6.027 25.521 36.767 1.00 26.12 124 ALA B CA 1
ATOM 1476 C C . ALA B 1 84 ? -7.060 26.052 37.741 1.00 27.11 124 ALA B C 1
ATOM 1477 O O . ALA B 1 84 ? -8.146 25.462 37.889 1.00 32.30 124 ALA B O 1
ATOM 1479 N N . PHE B 1 85 ? -6.775 27.154 38.412 1.00 25.51 125 PHE B N 1
ATOM 1480 C CA . PHE B 1 85 ? -7.808 27.654 39.317 1.00 28.87 125 PHE B CA 1
ATOM 1481 C C . PHE B 1 85 ? -7.776 29.177 39.220 1.00 28.85 125 PHE B C 1
ATOM 1482 O O . PHE B 1 85 ? -6.726 29.757 38.878 1.00 29.83 125 PHE B O 1
ATOM 1490 N N . SER B 1 86 ? -8.958 29.698 39.503 1.00 30.11 126 SER B N 1
ATOM 1491 C CA . SER B 1 86 ? -9.110 31.145 39.555 1.00 32.60 126 SER B CA 1
ATOM 1492 C C . SER B 1 86 ? -8.999 31.615 41.001 1.00 33.50 126 SER B C 1
ATOM 1493 O O . SER B 1 86 ? -8.949 30.809 41.947 1.00 34.42 126 SER B O 1
ATOM 1496 N N . ARG B 1 87 ? -8.974 32.923 41.243 1.00 34.22 127 ARG B N 1
ATOM 1497 C CA . ARG B 1 87 ? -9.057 33.367 42.633 1.00 36.63 127 ARG B CA 1
ATOM 1498 C C . ARG B 1 87 ? -10.423 33.060 43.248 1.00 39.12 127 ARG B C 1
ATOM 1499 O O . ARG B 1 87 ? -11.407 33.310 42.566 1.00 41.61 127 ARG B O 1
ATOM 1507 N N . GLY B 1 88 ? -10.399 32.552 44.459 1.00 40.05 128 GLY B N 1
ATOM 1508 C CA . GLY B 1 88 ? -11.505 32.070 45.240 1.00 44.48 128 GLY B CA 1
ATOM 1509 C C . GLY B 1 88 ? -11.681 30.567 45.167 1.00 44.72 128 GLY B C 1
ATOM 1510 O O . GLY B 1 88 ? -12.540 30.063 45.901 1.00 54.51 128 GLY B O 1
ATOM 1511 N N . GLN B 1 89 ? -10.957 29.827 44.332 1.00 44.69 129 GLN B N 1
ATOM 1512 C CA . GLN B 1 89 ? -11.187 28.386 44.273 1.00 47.85 129 GLN B CA 1
ATOM 1513 C C . GLN B 1 89 ? -10.460 27.678 45.421 1.00 47.57 129 GLN B C 1
ATOM 1514 O O . GLN B 1 89 ? -10.963 26.706 45.997 1.00 49.27 129 GLN B O 1
ATOM 1520 N N . MET B 1 90 ? -9.271 28.178 45.737 1.00 46.14 130 MET B N 1
ATOM 1521 C CA . MET B 1 90 ? -8.414 27.622 46.766 1.00 44.50 130 MET B CA 1
ATOM 1522 C C . MET B 1 90 ? -8.437 28.468 48.039 1.00 43.87 130 MET B C 1
ATOM 1523 O O . MET B 1 90 ? -9.005 29.550 47.993 1.00 50.71 130 MET B O 1
ATOM 1528 N N . GLN B 1 91 ? -7.834 27.946 49.110 1.00 42.14 131 GLN B N 1
ATOM 1529 C CA . GLN B 1 91 ? -7.635 28.617 50.384 1.00 38.17 131 GLN B CA 1
ATOM 1530 C C . GLN B 1 91 ? -6.752 29.836 50.213 1.00 36.85 131 GLN B C 1
ATOM 1531 O O . GLN B 1 91 ? -5.785 29.785 49.452 1.00 37.42 131 GLN B O 1
ATOM 1533 N N . LYS B 1 92 ? -7.046 30.950 50.882 1.00 38.37 132 LYS B N 1
ATOM 1534 C CA . LYS B 1 92 ? -6.371 32.183 50.499 1.00 40.22 132 LYS B CA 1
ATOM 1535 C C . LYS B 1 92 ? -4.857 32.154 50.610 1.00 36.60 132 LYS B C 1
ATOM 1536 O O . LYS B 1 92 ? -4.199 32.588 49.642 1.00 33.78 132 LYS B O 1
ATOM 1539 N N . PRO B 1 93 ? -4.240 31.743 51.694 1.00 36.07 133 PRO B N 1
ATOM 1540 C CA . PRO B 1 93 ? -2.767 31.712 51.711 1.00 33.26 133 PRO B CA 1
ATOM 1541 C C . PRO B 1 93 ? -2.159 30.870 50.598 1.00 32.79 133 PRO B C 1
ATOM 1542 O O . PRO B 1 93 ? -1.105 31.217 50.030 1.00 31.64 133 PRO B O 1
ATOM 1546 N N . PHE B 1 94 ? -2.769 29.752 50.210 1.00 28.56 134 PHE B N 1
ATOM 1547 C CA . PHE B 1 94 ? -2.235 29.014 49.055 1.00 26.11 134 PHE B CA 1
ATOM 1548 C C . PHE B 1 94 ? -2.392 29.830 47.775 1.00 26.81 134 PHE B C 1
ATOM 1549 O O . PHE B 1 94 ? -1.463 29.950 46.980 1.00 29.65 134 PHE B O 1
ATOM 1557 N N . GLU B 1 95 ? -3.598 30.350 47.538 1.00 28.85 135 GLU B N 1
ATOM 1558 C CA . GLU B 1 95 ? -3.945 31.056 46.309 1.00 26.81 135 GLU B CA 1
ATOM 1559 C C . GLU B 1 95 ? -2.952 32.182 46.150 1.00 26.83 135 GLU B C 1
ATOM 1560 O O . GLU B 1 95 ? -2.402 32.495 45.101 1.00 27.26 135 GLU B O 1
ATOM 1566 N N . ASP B 1 96 ? -2.701 32.863 47.277 1.00 26.62 136 ASP B N 1
ATOM 1567 C CA . ASP B 1 96 ? -1.828 34.031 47.201 1.00 30.78 136 ASP B CA 1
ATOM 1568 C C . ASP B 1 96 ? -0.441 33.587 46.761 1.00 28.08 136 ASP B C 1
ATOM 1569 O O . ASP B 1 96 ? 0.072 34.172 45.848 1.00 29.22 136 ASP B O 1
ATOM 1574 N N . ALA B 1 97 ? 0.135 32.597 47.442 1.00 25.23 137 ALA B N 1
ATOM 1575 C CA . ALA B 1 97 ? 1.485 32.115 47.117 1.00 24.73 137 ALA B CA 1
ATOM 1576 C C . ALA B 1 97 ? 1.555 31.707 45.662 1.00 23.59 137 ALA B C 1
ATOM 1577 O O . ALA B 1 97 ? 2.559 31.938 44.976 1.00 24.17 137 ALA B O 1
ATOM 1579 N N . SER B 1 98 ? 0.476 31.096 45.173 1.00 21.69 138 SER B N 1
ATOM 1580 C CA . SER B 1 98 ? 0.449 30.584 43.818 1.00 20.90 138 SER B CA 1
ATOM 1581 C C . SER B 1 98 ? 0.467 31.728 42.802 1.00 20.74 138 SER B C 1
ATOM 1582 O O . SER B 1 98 ? 1.223 31.732 41.824 1.00 20.43 138 SER B O 1
ATOM 1585 N N . PHE B 1 99 ? -0.404 32.718 43.014 1.00 21.20 139 PHE B N 1
ATOM 1586 C CA . PHE B 1 99 ? -0.474 33.780 42.027 1.00 22.12 139 PHE 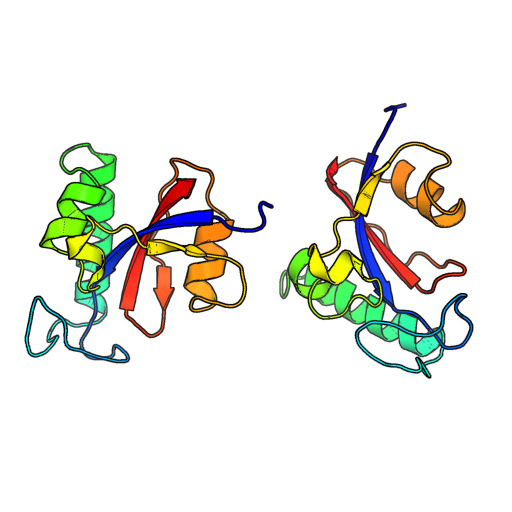B CA 1
ATOM 1587 C C . PHE B 1 99 ? 0.777 34.654 42.079 1.00 21.98 139 PHE B C 1
ATOM 1588 O O . PHE B 1 99 ? 1.010 35.426 41.155 1.00 25.40 139 PHE B O 1
ATOM 1596 N N . ALA B 1 100 ? 1.570 34.590 43.139 1.00 22.54 140 ALA B N 1
ATOM 1597 C CA . ALA B 1 100 ? 2.772 35.400 43.287 1.00 23.45 140 ALA B CA 1
ATOM 1598 C C . ALA B 1 100 ? 3.992 34.760 42.642 1.00 22.04 140 ALA B C 1
ATOM 1599 O O . ALA B 1 100 ? 5.083 35.308 42.510 1.00 27.70 140 ALA B O 1
ATOM 1601 N N . LEU B 1 101 ? 3.869 33.506 42.230 1.00 19.03 141 LEU B N 1
ATOM 1602 C CA . LEU B 1 101 ? 4.950 32.893 41.422 1.00 17.05 141 LEU B CA 1
ATOM 1603 C C . LEU B 1 101 ? 4.829 33.321 39.971 1.00 15.59 141 LEU B C 1
ATOM 1604 O O . LEU B 1 101 ? 3.705 33.472 39.459 1.00 17.44 141 LEU B O 1
ATOM 1609 N N . ARG B 1 102 ? 5.984 33.465 39.301 1.00 15.07 142 ARG B N 1
ATOM 1610 C CA . ARG B 1 102 ? 6.013 33.608 37.855 1.00 14.63 142 ARG B CA 1
ATOM 1611 C C . ARG B 1 102 ? 5.852 32.215 37.249 1.00 14.28 142 ARG B C 1
ATOM 1612 O O . ARG B 1 102 ? 6.062 31.191 37.917 1.00 15.61 142 ARG B O 1
ATOM 1620 N N . THR B 1 103 ? 5.463 32.130 35.996 1.00 16.28 143 THR B N 1
ATOM 1621 C CA . THR B 1 103 ? 5.290 30.805 35.395 1.00 16.11 143 THR B CA 1
ATOM 1622 C C . THR B 1 103 ? 6.620 30.075 35.422 1.00 15.92 143 THR B C 1
ATOM 1623 O O . THR B 1 103 ? 7.665 30.612 35.077 1.00 19.54 143 THR B O 1
ATOM 1627 N N . GLY B 1 104 ? 6.578 28.815 35.868 1.00 16.01 144 GLY B N 1
ATOM 1628 C CA . GLY B 1 104 ? 7.760 27.982 35.900 1.00 17.28 144 GLY B CA 1
ATOM 1629 C C . GLY B 1 104 ? 8.507 28.091 37.224 1.00 17.16 144 GLY B C 1
ATOM 1630 O O . GLY B 1 104 ? 9.441 27.330 37.448 1.00 20.73 144 GLY B O 1
ATOM 1631 N N . GLU B 1 105 ? 8.116 28.970 38.125 1.00 15.22 145 GLU B N 1
ATOM 1632 C CA . GLU B 1 105 ? 8.841 29.157 39.383 1.00 17.34 145 GLU B CA 1
ATOM 1633 C C . GLU B 1 105 ? 8.299 28.212 40.452 1.00 15.99 145 GLU B C 1
ATOM 1634 O O . GLU B 1 105 ? 7.097 27.908 40.505 1.00 14.83 145 GLU B O 1
ATOM 1640 N N . MET B 1 106 ? 9.211 27.751 41.295 1.00 15.88 146 MET B N 1
ATOM 1641 C CA . MET B 1 106 ? 8.887 26.970 42.474 1.00 14.77 146 MET B CA 1
ATOM 1642 C C . MET B 1 106 ? 9.073 27.762 43.768 1.00 15.04 146 MET B C 1
ATOM 1643 O O . MET B 1 106 ? 10.062 28.486 43.979 1.00 19.04 146 MET B O 1
ATOM 1648 N N . SER B 1 107 ? 8.107 27.629 44.667 1.00 13.97 147 SER B N 1
ATOM 1649 C CA . SER B 1 107 ? 8.117 28.378 45.919 1.00 15.75 147 SER B CA 1
ATOM 1650 C C . SER B 1 107 ? 9.092 27.750 46.909 1.00 17.09 147 SER B C 1
ATOM 1651 O O . SER B 1 107 ? 9.522 26.612 46.715 1.00 18.45 147 SER B O 1
ATOM 1654 N N . GLY B 1 108 ? 9.427 28.508 47.938 1.00 18.54 148 GLY B N 1
ATOM 1655 C CA . GLY B 1 108 ? 10.032 27.930 49.128 1.00 19.77 148 GLY B CA 1
ATOM 1656 C C . GLY B 1 108 ? 8.940 27.258 49.964 1.00 16.79 148 GLY B C 1
ATOM 1657 O O . GLY B 1 108 ? 7.810 27.078 49.490 1.00 16.77 148 GLY B O 1
ATOM 1658 N N . PRO B 1 109 ? 9.202 26.874 51.203 1.00 17.42 149 PRO B N 1
ATOM 1659 C CA . PRO B 1 109 ? 8.132 26.360 52.063 1.00 15.55 149 PRO B CA 1
ATOM 1660 C C . PRO B 1 109 ? 7.035 27.395 52.242 1.00 16.65 149 PRO B C 1
ATOM 1661 O O . PRO B 1 109 ? 7.263 28.571 52.494 1.00 20.79 149 PRO B O 1
ATOM 1665 N N . VAL B 1 110 ? 5.798 26.936 52.075 1.00 15.90 150 VAL B N 1
ATOM 1666 C CA . VAL B 1 110 ? 4.604 27.748 52.242 1.00 17.19 150 VAL B CA 1
ATOM 1667 C C . VAL B 1 110 ? 3.807 27.135 53.381 1.00 14.78 150 VAL B C 1
ATOM 1668 O O . VAL B 1 110 ? 3.409 25.989 53.290 1.00 14.83 150 VAL B O 1
ATOM 1672 N N . PHE B 1 111 ? 3.626 27.910 54.433 1.00 16.08 151 PHE B N 1
ATOM 1673 C CA . PHE B 1 111 ? 2.964 27.451 55.633 1.00 14.49 151 PHE B CA 1
ATOM 1674 C C . PHE B 1 111 ? 1.477 27.836 55.559 1.00 17.22 151 PHE B C 1
ATOM 1675 O O . PHE B 1 111 ? 1.195 29.037 55.463 1.00 20.28 151 PHE B O 1
ATOM 1683 N N . THR B 1 112 ? 0.623 26.832 55.631 1.00 16.51 152 THR B N 1
ATOM 1684 C CA . THR B 1 112 ? -0.820 27.018 55.595 1.00 16.20 152 THR B CA 1
ATOM 1685 C C . THR B 1 112 ? -1.527 26.188 56.668 1.00 16.42 152 THR B C 1
ATOM 1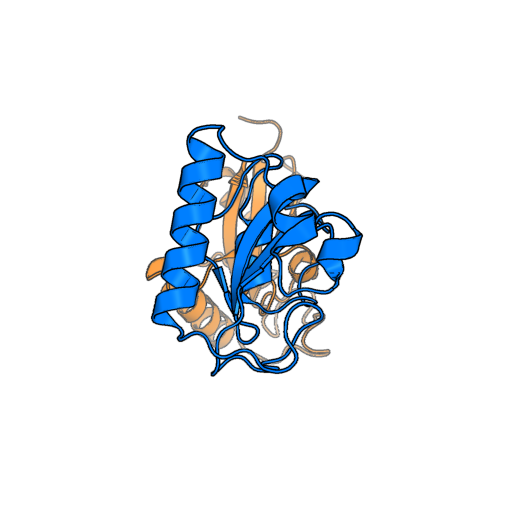686 O O . THR B 1 112 ? -0.879 25.409 57.365 1.00 16.20 152 THR B O 1
ATOM 1690 N N . ASP B 1 113 ? -2.849 26.344 56.776 1.00 19.82 153 ASP B N 1
ATOM 1691 C CA . ASP B 1 113 ? -3.664 25.544 57.698 1.00 19.10 153 ASP B CA 1
ATOM 1692 C C . ASP B 1 113 ? -3.694 24.095 57.234 1.00 18.20 153 ASP B C 1
ATOM 1693 O O . ASP B 1 113 ? -4.199 23.210 57.958 1.00 21.08 153 ASP B O 1
ATOM 1698 N N . SER B 1 114 ? -3.216 23.804 56.025 1.00 18.58 154 SER B N 1
ATOM 1699 C CA . SER B 1 114 ? -3.215 22.413 55.574 1.00 20.25 154 SER B CA 1
ATOM 1700 C C . SER B 1 114 ? -1.913 21.689 55.825 1.00 16.33 154 SER B C 1
ATOM 1701 O O . SER B 1 114 ? -1.887 20.442 55.762 1.00 18.70 154 SER B O 1
ATOM 1704 N N . GLY B 1 115 ? -0.832 22.426 56.092 1.00 16.63 155 GLY B N 1
ATOM 1705 C CA . GLY B 1 115 ? 0.483 21.875 56.351 1.00 15.81 155 GLY B CA 1
ATOM 1706 C C . GLY B 1 115 ? 1.557 22.798 55.811 1.00 14.90 155 GLY B C 1
ATOM 1707 O O . GLY B 1 115 ? 1.515 24.038 55.993 1.00 16.67 155 GLY B O 1
ATOM 1708 N N . ILE B 1 116 ? 2.550 22.176 55.178 1.00 12.39 156 ILE B N 1
ATOM 1709 C CA . ILE B 1 116 ? 3.590 22.979 54.563 1.00 12.27 156 ILE B CA 1
ATOM 1710 C C . ILE B 1 116 ? 3.684 22.515 53.114 1.00 11.48 156 ILE B C 1
ATOM 1711 O O . ILE B 1 116 ? 3.706 21.299 52.854 1.00 10.81 156 ILE B O 1
ATOM 1716 N N . HIS B 1 117 ? 3.719 23.456 52.171 1.00 12.00 157 HIS B N 1
ATOM 1717 C CA . HIS B 1 117 ? 3.736 23.123 50.762 1.00 11.04 157 HIS B CA 1
ATOM 1718 C C . HIS B 1 117 ? 4.991 23.582 50.027 1.00 11.07 157 HIS B C 1
ATOM 1719 O O . HIS B 1 117 ? 5.597 24.571 50.430 1.00 14.10 157 HIS B O 1
ATOM 1726 N N . ILE B 1 118 ? 5.288 22.870 48.959 1.00 10.03 158 ILE B N 1
ATOM 1727 C CA . ILE B 1 118 ? 6.154 23.396 47.887 1.00 11.33 158 ILE B CA 1
ATOM 1728 C C . ILE B 1 118 ? 5.208 23.559 46.707 1.00 10.25 158 ILE B C 1
ATOM 1729 O O . ILE B 1 118 ? 4.456 22.620 46.407 1.00 11.06 158 ILE B O 1
ATOM 1734 N N . ILE B 1 119 ? 5.197 24.721 46.062 1.00 10.50 159 ILE B N 1
ATOM 1735 C CA . ILE B 1 119 ? 4.270 24.943 44.954 1.00 10.41 159 ILE B CA 1
ATOM 1736 C C . ILE B 1 119 ? 5.060 25.216 43.703 1.00 10.59 159 ILE B C 1
ATOM 1737 O O . ILE B 1 119 ? 6.010 25.999 43.750 1.00 12.94 159 ILE B O 1
ATOM 1742 N N . LEU B 1 120 ? 4.704 24.641 42.583 1.00 11.00 160 LEU B N 1
ATOM 1743 C CA . LEU B 1 120 ? 5.340 24.870 41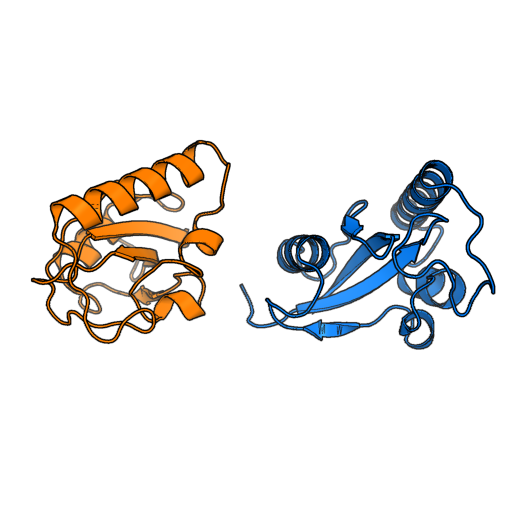.295 1.00 11.21 160 LEU B CA 1
ATOM 1744 C C . LEU B 1 120 ? 4.270 25.478 40.381 1.00 12.53 160 LEU B C 1
ATOM 1745 O O . LEU B 1 120 ? 3.265 24.798 40.138 1.00 13.61 160 LEU B O 1
ATOM 1750 N N . ARG B 1 121 ? 4.414 26.697 39.897 1.00 11.93 161 ARG B N 1
ATOM 1751 C CA . ARG B 1 121 ? 3.430 27.239 38.971 1.00 12.90 161 ARG B CA 1
ATOM 1752 C C . ARG B 1 121 ? 3.768 26.757 37.570 1.00 13.25 161 ARG B C 1
ATOM 1753 O O . ARG B 1 121 ? 4.869 26.997 37.056 1.00 15.87 161 ARG B O 1
ATOM 1761 N N . THR B 1 122 ? 2.809 26.081 36.951 1.00 14.42 162 THR B N 1
ATOM 1762 C CA . THR B 1 122 ? 3.070 25.486 35.660 1.00 17.78 162 THR B CA 1
ATOM 1763 C C . THR B 1 122 ? 2.440 26.267 34.514 1.00 18.96 162 THR B C 1
ATOM 1764 O O . THR B 1 122 ? 2.902 26.093 33.374 1.00 21.76 162 THR B O 1
ATOM 1768 N N . GLU B 1 123 ? 1.446 27.098 34.795 1.00 18.79 163 GLU B N 1
ATOM 1769 C CA . GLU B 1 123 ? 0.846 27.918 33.759 1.00 21.06 163 GLU B CA 1
ATOM 1770 C C . GLU B 1 123 ? 0.352 29.217 34.389 1.00 20.55 163 GLU B C 1
ATOM 1771 O O . GLU B 1 123 ? 0.080 29.194 35.600 1.00 20.34 163 GLU B O 1
#

Secondary structure (DSSP, 8-state):
--SEEEEEEEEE--TTSSS--BTTBSS----HHHHHHHHHHHHHHHHHTSS-HHHHHHHH-SSGGGGGTTEEEEEETTTS-HHHHHHHHHSPTT-B-S-EEETTEEEEEEE--/--S-EEEEEEEE--TTSSS---SS-SS----HHHHHHHHHHHHHHHHTTSS-HHHHHHHH-SSGGGGGTTEEEEE-TTTS-HHHHHHHHTSPTT-B-S-EEETTEEEEEEE--

InterPro domains:
  IPR000297 Peptidyl-prolyl cis-trans isomerase, PpiC-type [PF00639] (59-162)
  IPR000297 Peptidyl-prolyl cis-trans isomerase, PpiC-type [PS50198] (52-163)
  IPR001202 WW domain [PF00397] (7-37)
  IPR001202 WW domain [PS01159] (11-37)
  IPR001202 WW domain [PS50020] (5-39)
  IPR001202 WW domain [SM00456] (6-39)
  IPR001202 WW domain [cd00201] (8-37)
  IPR023058 Peptidyl-prolyl cis-trans isomerase, PpiC-type, conserved site [PS01096] (103-123)
  IPR036020 WW domain superfamily [SSF51045] (2-39)
  IPR046357 Peptidyl-prolyl cis-trans isomerase domain superfamily [G3DSA:3.10.50.40] (45-163)
  IPR051370 Peptidyl-prolyl cis-trans isomerase Pin1 [PTHR10657] (4-163)

Nearest PDB structures (foldseek):
  3ikd-assembly1_A  TM=1.006E+00  e=5.287E-24  Homo sapiens
  2f21-assembly1_A  TM=1.000E+00  e=4.756E-23  Homo sapiens
  2xp9-assembly1_A  TM=1.000E+00  e=1.208E-22  Homo sapiens
  2zr4-assembly1_A  TM=9.989E-01  e=1.380E-22  Homo sapiens
  2zqt-assembly1_A  TM=1.001E+00  e=3.279E-22  Homo sapiens

Foldseek 3Di:
DDQKFKKFKAFQAAQQAPDQAAPQGRGHHHHLVVSLVVLVVVVVCVVVVVDDQLVCRLRHGRDPCVVVSRIPGMDGPPPDFVQVVVQQVPDDAQDKDRWTDDSRGTMIMHIHD/DDQKWWKFKAFDAEQQAPQQDAPVGRGHHHDLVVSLVVLVVVVVCCVVVVDPQLVCRLVHGRYPCVVVSRTPGIDGPPPDDVQVRVQQVPDDAQDWDRWRQDSRGTMIMGTHD

GO terms:
  GO:0005634 nucleus (C, IDA)
  GO:0005737 cytoplasm (C, IDA)
  GO:0010468 regulation of gene expression (P, IDA)
  GO:0060392 negative regulation of SMAD protein signal transduction (P, IDA)
  GO:0005634 nucleus (C, TAS)
  GO:0003755 peptidyl-prolyl cis-trans isomerase activity (F, TAS)
  GO:0050815 phosphoserine residue binding (F, IDA)
  GO:0042177 negative regulation of protein catabolic process (P, IDA)
  GO:0045944 positive regulation of transcription by RNA polymerase II (P, IDA)
  GO:0050821 protein stabilization (P, IDA)
  GO:1900180 regulation of protein localization to nucleus (P, IDA)
  GO:0090263 positive regulation of canonical Wnt signaling pathway (P, IDA)
  GO:0008013 beta-catenin binding (F, IPI)
  GO:0030496 midbody (C, IDA)
  GO:0001934 positive regulation of protein phosphorylation (P, IGI)
  GO:0032465 regulation of cytokinesis (P, IGI)
  GO:0032465 regulation of cytokinesis (P, IMP)
  GO:0001666 response to hypoxia (P, IDA)
  GO:0016859 cis-trans isomerase activity (F, IMP)
  GO:0031647 regulation of protein stability (P, IMP)

Solvent-accessible surface area: 12186 Å² total; per-residue (Å²): 128,61,89,140,2,88,0,1,6,0,7,4,22,15,54,138,8,105,103,53,53,24,134,84,60,170,121,2,92,36,67,97,125,76,0,58,107,68,0,59,27,25,10,106,78,34,146,90,60,116,60,84,14,52,47,10,0,19,112,80,0,4,26,72,12,5,179,50,111,0,34,52,22,44,10,36,57,68,120,61,67,124,64,7,12,59,24,0,16,82,14,112,78,63,77,41,12,38,52,14,109,20,101,28,2,3,10,0,0,35,27,55,105,213,69,86,133,2,76,0,8,7,0,7,3,17,19,42,142,8,181,140,56,26,14,140,92,78,92,121,5,107,37,68,90,138,80,0,54,126,67,0,69,35,19,18,59,63,30,155,88,57,120,54,93,9,63,20,1,0,33,80,53,0,3,26,75,11,5,182,49,52,0,41,48,20,28,3,33,141,67,106,67,69,79,75,10,12,76,24,0,36,84,13,193,84,54,74,48,13,42,49,22,101,23,84,43,1,0,8,0,0,28,28,55,103

B-factor: mean 20.21, std 10.35, range [6.45, 69.89]

Radius of gyration: 22.07 Å; Cα contacts (8 Å, |Δi|>4): 458; chains: 2; bounding box: 40×58×59 Å

CATH classification: 3.10.50.40

Sequence (226 aa):
EPARVRCSHLLVKHSQSRRPSSWRQEQITRTQEEALELINGYIQKIKSGEEDFESLASQFSDCSSAKARGDLGAFSRGQMQKPFEDASFALRTTGEMSGPVFTDSGIHIILRTEEPARVRCSHLLVKHSQSRRPSSSWRQEQITRTQEEALELINGYIQKIKSGEEDFESLASSQFSDCSSAKARGDLGAFSRGQMQKPFEDASFALRTGEMSGPVFTDSGIHIILRTE

Organism: Homo sapiens (NCBI:txid9606)